Protein AF-A0A7V0Q3N3-F1 (afdb_monomer)

pLDDT: mean 83.52, std 19.0, range [30.58, 98.31]

Foldseek 3Di:
DPPVVVVVVVVVVVVVQVVVLVVVVPDDDDDDDDDDDDDDDPQPPPVDDWFAKDKFFFDPPDFLLNVLVSCCVVQLERGSVQLNVLCVVVVCRVQQDGGMFIGTHHDYSNRVVVRRNVPHDFDKDKQFFDPLDFLLVSLVSDCVRAVDHSVQLLVLQQVADAPVQQDDNDSNSCGLQFAGGIDMDGNPDGSNNNRNVRNVVSNVVLVVDDCVVVVVLVQDSVNVSVLVSLLRVPDPDPVCSVVLSVLQSVCVSVVHDPPRVVVLCVVVVHPPDDDDPVSD

Solvent-accessible surface area (backbone atoms only — not comparable to full-atom values): 16715 Å² total; per-residue (Å²): 134,81,71,58,60,61,57,51,52,54,53,51,55,54,52,51,60,55,55,57,59,61,67,69,71,77,78,83,84,87,87,88,89,86,88,82,90,80,89,76,85,78,77,64,84,63,93,58,70,65,74,42,82,44,81,44,77,40,61,79,89,62,48,58,57,54,51,16,44,54,34,31,76,68,29,26,22,77,42,28,65,57,25,30,48,46,41,63,78,66,70,50,63,87,63,56,61,56,40,40,35,82,45,39,18,62,33,50,43,63,58,52,47,52,53,44,60,75,43,48,66,70,62,65,48,72,45,73,42,68,77,83,62,51,50,73,51,47,37,48,50,50,27,73,67,48,95,51,55,46,67,55,40,63,59,26,56,67,79,46,67,45,93,81,69,38,43,62,95,49,75,75,41,34,56,91,34,56,46,60,47,79,46,77,41,53,75,81,64,50,56,42,58,55,53,32,51,24,17,50,48,28,45,54,52,58,73,70,54,87,54,64,75,45,46,75,71,72,40,48,72,69,56,49,53,53,51,49,54,51,32,54,66,70,41,89,48,80,84,45,34,65,58,51,44,50,53,51,51,59,28,59,76,69,76,41,84,81,86,53,68,65,60,50,31,58,77,71,71,42,84,90,64,84,83,48,90,87,73,110

Sequence (280 aa):
MKCGVARLVTIVVTVVVVGVVAIVGGRRLATWAGGLGGPTDVTTPSNIAPGVSVTIEVPAGSAARQIGSILAEKGVVSSALAFELAVRGSGVAERLQAGTYLLETGMTAGEALNVLLEGPIVESYRVTVPEGLWVTEILDSLAAQTTYERGDFESALSDIDSSHGYGGGDLRSWEGGLFPDTYEFASDVSPKEILQRMATTMDQRIESVDWSDLEALGITVKDGVIIASIVESEAKLDEDRPVIAGVVLNRLEIDMPLQIDATVLYALGERGKVLSSKDL

Secondary structure (DSSP, 8-state):
-TTHHHHHHHHHHHHHHHHHHHHHTT-----------------------TT-EEEEEE-TT--HHHHHHHHHHTTSBS-HHHHHHHHH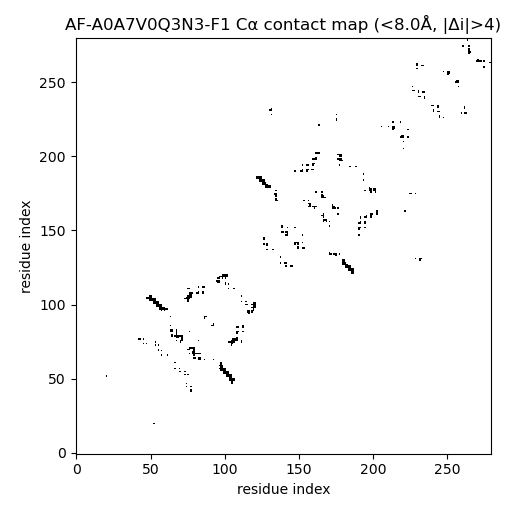HHT-GGGPPPEEEEEETTB-HHHHHHHHHH-----EEEEE--TT--HHHHHHHHHHHSSS-HHHHHHHTTS---TTS--SSSGGGGTT-S--SEEEEETT--HHHHHHHHHHHHHHHHHTS--HHHHHTT--HHHHHHHHHHHHHH-SSGGGHHHHHHHHHHHHHTT-----HHHHHHHHT-TT----TTT-

Mean predicted aligned error: 13.73 Å

Radius of gyration: 28.13 Å; Cα contacts (8 Å, |Δi|>4): 304; chains: 1; bounding box: 63×48×87 Å

Structure (mmCIF, N/CA/C/O backbone):
data_AF-A0A7V0Q3N3-F1
#
_entry.id   AF-A0A7V0Q3N3-F1
#
loop_
_atom_site.group_PDB
_atom_site.id
_atom_site.type_symbol
_atom_site.label_atom_id
_atom_site.label_alt_id
_atom_site.label_comp_id
_atom_site.label_asym_id
_atom_site.label_entity_id
_atom_site.label_seq_id
_atom_site.pdbx_PDB_ins_code
_atom_site.Cartn_x
_atom_site.Cartn_y
_atom_site.Cartn_z
_atom_site.occupancy
_atom_site.B_iso_or_equiv
_atom_site.auth_seq_id
_atom_site.auth_comp_id
_atom_site.auth_asym_id
_atom_site.auth_atom_id
_atom_site.pdbx_PDB_model_num
ATOM 1 N N . MET A 1 1 ? 29.099 -5.696 12.887 1.00 47.75 1 MET A N 1
ATOM 2 C CA . MET A 1 1 ? 28.345 -6.856 12.349 1.00 47.75 1 MET A CA 1
ATOM 3 C C . MET A 1 1 ? 28.043 -6.730 10.839 1.00 47.75 1 MET A C 1
ATOM 5 O O . MET A 1 1 ? 27.054 -7.268 10.373 1.00 47.75 1 MET A O 1
ATOM 9 N N . LYS A 1 2 ? 28.908 -6.089 10.029 1.00 45.28 2 LYS A N 1
ATOM 10 C CA . LYS A 1 2 ? 28.647 -5.796 8.598 1.00 45.28 2 LYS A CA 1
ATOM 11 C C . LYS A 1 2 ? 29.156 -6.864 7.602 1.00 45.28 2 LYS A C 1
ATOM 13 O O . LYS A 1 2 ? 29.143 -6.636 6.404 1.00 45.28 2 LYS A O 1
ATOM 18 N N . CYS A 1 3 ? 29.612 -8.027 8.078 1.00 48.25 3 CYS A N 1
ATOM 19 C CA . CYS A 1 3 ? 30.239 -9.054 7.227 1.00 48.25 3 CYS A CA 1
ATOM 20 C C . CYS A 1 3 ? 29.290 -10.215 6.842 1.00 48.25 3 CYS A C 1
ATOM 22 O O . CYS A 1 3 ? 29.596 -10.987 5.939 1.00 48.25 3 CYS A O 1
ATOM 24 N N . GLY A 1 4 ? 28.124 -10.332 7.496 1.00 41.28 4 GLY A N 1
ATOM 25 C CA . GLY A 1 4 ? 27.144 -11.395 7.223 1.00 41.28 4 GLY A CA 1
ATOM 26 C C . GLY A 1 4 ? 26.215 -11.095 6.043 1.00 41.28 4 GLY A C 1
ATOM 27 O O . GLY A 1 4 ? 25.979 -11.967 5.214 1.00 41.28 4 GLY A O 1
ATOM 28 N N . VAL A 1 5 ? 25.756 -9.844 5.925 1.00 48.66 5 VAL A N 1
ATOM 29 C CA . VAL A 1 5 ? 24.785 -9.422 4.899 1.00 48.66 5 VAL A CA 1
ATOM 30 C C . VAL A 1 5 ? 25.386 -9.498 3.494 1.00 48.66 5 VAL A C 1
ATOM 32 O O . VAL A 1 5 ? 24.761 -10.042 2.595 1.00 48.66 5 VAL A O 1
ATOM 35 N N . ALA A 1 6 ? 26.644 -9.079 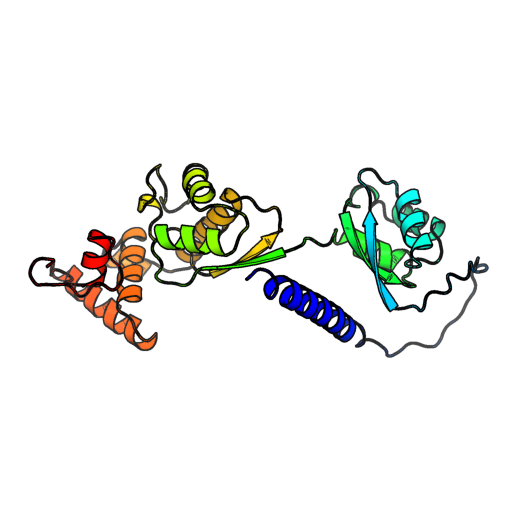3.319 1.00 45.09 6 ALA A N 1
ATOM 36 C CA . ALA A 1 6 ? 27.324 -9.163 2.025 1.00 45.09 6 ALA A CA 1
ATOM 37 C C . ALA A 1 6 ? 27.471 -10.614 1.529 1.00 45.09 6 ALA A C 1
ATOM 39 O O . ALA A 1 6 ? 27.255 -10.885 0.354 1.00 45.09 6 ALA A O 1
ATOM 40 N N . ARG A 1 7 ? 27.766 -11.565 2.428 1.00 45.16 7 ARG A N 1
ATOM 41 C CA . ARG A 1 7 ? 27.870 -12.993 2.081 1.00 45.16 7 ARG A CA 1
ATOM 42 C C . ARG A 1 7 ? 26.518 -13.619 1.743 1.00 45.16 7 ARG A C 1
ATOM 44 O O . ARG A 1 7 ? 26.467 -14.469 0.862 1.00 45.16 7 ARG A O 1
ATOM 51 N N . LEU A 1 8 ? 25.446 -13.194 2.412 1.00 42.78 8 LEU A N 1
ATOM 52 C CA . LEU A 1 8 ? 24.094 -13.672 2.126 1.00 42.78 8 LEU A CA 1
ATOM 53 C C . LEU A 1 8 ? 23.601 -13.151 0.767 1.00 42.78 8 LEU A C 1
ATOM 55 O O . LEU A 1 8 ? 23.099 -13.931 -0.034 1.00 42.78 8 LEU A O 1
ATOM 59 N N . VAL A 1 9 ? 23.849 -11.871 0.467 1.00 51.12 9 VAL A N 1
ATOM 60 C CA . VAL A 1 9 ? 23.521 -11.242 -0.824 1.00 51.12 9 VAL A CA 1
ATOM 61 C C . VAL A 1 9 ? 24.259 -11.926 -1.976 1.00 51.12 9 VAL A C 1
ATOM 63 O O . VAL A 1 9 ? 23.640 -12.253 -2.982 1.00 51.12 9 VAL A O 1
ATOM 66 N N . THR A 1 10 ? 25.550 -12.249 -1.832 1.00 48.28 10 THR A N 1
ATOM 67 C CA . THR A 1 10 ? 26.281 -12.962 -2.897 1.00 48.28 10 THR A CA 1
ATOM 68 C C . THR A 1 10 ? 25.745 -14.381 -3.126 1.00 48.28 10 THR A C 1
ATOM 70 O O . THR A 1 10 ?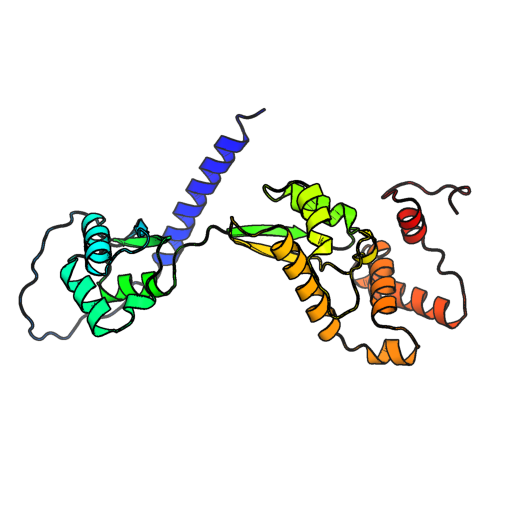 25.640 -14.819 -4.271 1.00 48.28 10 THR A O 1
ATOM 73 N N . ILE A 1 11 ? 25.366 -15.102 -2.064 1.00 51.25 11 ILE A N 1
ATOM 74 C CA . ILE A 1 11 ? 24.801 -16.458 -2.183 1.00 51.25 11 ILE A CA 1
ATOM 75 C C . ILE A 1 11 ? 23.420 -16.412 -2.851 1.00 51.25 11 ILE A C 1
ATOM 77 O O . ILE A 1 11 ? 23.162 -17.213 -3.747 1.00 51.25 11 ILE A O 1
ATOM 81 N N . VAL A 1 12 ? 22.570 -15.445 -2.491 1.00 51.97 12 VAL A N 1
ATOM 82 C CA . VAL A 1 12 ? 21.243 -15.261 -3.102 1.00 51.97 12 VAL A CA 1
ATOM 83 C C . VAL A 1 12 ? 21.364 -14.891 -4.585 1.00 51.97 12 VAL A C 1
ATOM 85 O O . VAL A 1 12 ? 20.718 -15.526 -5.414 1.00 51.97 12 VAL A O 1
ATOM 88 N N . VAL A 1 13 ? 22.268 -13.972 -4.946 1.00 46.47 13 VAL A N 1
ATOM 89 C CA . VAL A 1 13 ? 22.539 -13.606 -6.351 1.00 46.47 13 VAL A CA 1
ATOM 90 C C . VAL A 1 13 ? 23.000 -14.819 -7.169 1.00 46.47 13 VAL A C 1
ATOM 92 O O . VAL A 1 13 ? 22.561 -15.009 -8.299 1.00 46.47 13 VAL A O 1
ATOM 95 N N . THR A 1 14 ? 23.823 -15.699 -6.592 1.00 50.41 14 THR A N 1
ATOM 96 C CA . THR A 1 14 ? 24.325 -16.883 -7.312 1.00 50.41 14 THR A CA 1
ATOM 97 C C . THR A 1 14 ? 23.239 -17.953 -7.502 1.00 50.41 14 THR A C 1
ATOM 99 O O . THR A 1 14 ? 23.181 -18.593 -8.549 1.00 50.41 14 THR A O 1
ATOM 102 N N . VAL A 1 15 ? 22.347 -18.138 -6.522 1.00 49.88 15 VAL A N 1
ATOM 103 C CA . VAL A 1 15 ? 21.250 -19.124 -6.600 1.00 49.88 15 VAL A CA 1
ATOM 104 C C . VAL A 1 15 ? 20.160 -18.682 -7.585 1.00 49.88 15 VAL A C 1
ATOM 106 O O . VAL A 1 15 ? 19.634 -19.521 -8.315 1.00 49.88 15 VAL A O 1
ATOM 109 N N . VAL A 1 16 ? 19.872 -17.380 -7.680 1.00 51.00 16 VAL A N 1
ATOM 110 C CA . VAL A 1 16 ? 18.898 -16.837 -8.647 1.00 51.00 16 VAL A CA 1
ATOM 111 C C . VAL A 1 16 ? 19.402 -16.984 -10.088 1.00 51.00 16 VAL A C 1
ATOM 113 O O . VAL A 1 16 ? 18.644 -17.419 -10.953 1.00 51.00 16 VAL A O 1
ATOM 116 N N . VAL A 1 17 ? 20.696 -16.751 -10.341 1.00 48.34 17 VAL A N 1
ATOM 117 C CA . VAL A 1 17 ? 21.303 -16.954 -11.673 1.00 48.34 17 VAL A CA 1
ATOM 118 C C . VAL A 1 17 ? 21.222 -18.422 -12.118 1.00 48.34 17 VAL A C 1
ATOM 120 O O . VAL A 1 17 ? 20.933 -18.696 -13.279 1.00 48.34 17 VAL A O 1
ATOM 123 N N . VAL A 1 18 ? 21.400 -19.385 -11.206 1.00 50.16 18 VAL A N 1
ATOM 124 C CA . VAL A 1 18 ? 21.286 -20.822 -11.531 1.00 50.16 18 VAL A CA 1
ATOM 125 C C . VAL A 1 18 ? 19.823 -21.263 -11.703 1.00 50.16 18 VAL A C 1
ATOM 127 O O . VAL A 1 18 ? 19.536 -22.115 -12.545 1.00 50.16 18 VAL A O 1
ATOM 130 N N . GLY A 1 19 ? 18.885 -20.667 -10.959 1.00 41.66 19 GLY A N 1
ATOM 131 C CA . GLY A 1 19 ? 17.450 -20.957 -11.066 1.00 41.66 19 GLY A CA 1
ATOM 132 C C . GLY A 1 19 ? 16.828 -20.512 -12.394 1.00 41.66 19 GLY A C 1
ATOM 133 O O . GLY A 1 19 ? 16.019 -21.243 -12.964 1.00 41.66 19 GLY A O 1
ATOM 134 N N . VAL A 1 20 ? 17.256 -19.367 -12.935 1.00 49.00 20 VAL A N 1
ATOM 135 C CA . VAL A 1 20 ? 16.783 -18.858 -14.237 1.00 49.00 20 VAL A CA 1
ATOM 136 C C . VAL A 1 20 ? 17.308 -19.713 -15.402 1.00 49.00 20 VAL A C 1
ATOM 138 O O . VAL A 1 20 ? 16.556 -20.014 -16.328 1.00 49.00 20 VAL A O 1
ATOM 141 N N . VAL A 1 21 ? 18.542 -20.228 -15.313 1.00 49.78 21 VAL A N 1
ATOM 142 C CA . VAL A 1 21 ? 19.125 -21.136 -16.326 1.00 49.78 21 VAL A CA 1
ATOM 143 C C . VAL A 1 21 ? 18.372 -22.477 -16.416 1.00 49.78 21 VAL A C 1
ATOM 145 O O . VAL A 1 21 ? 18.287 -23.074 -17.490 1.00 49.7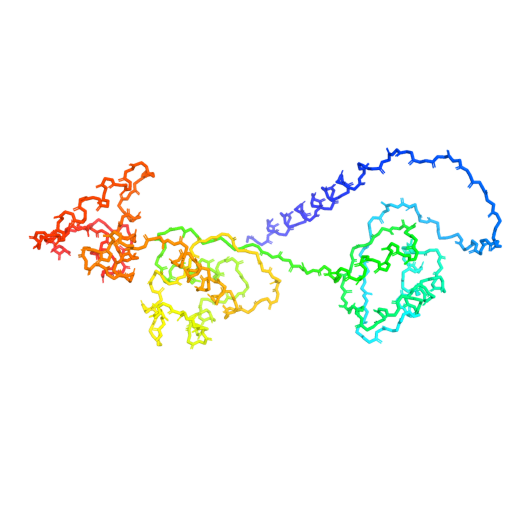8 21 VAL A O 1
ATOM 148 N N . ALA A 1 22 ? 17.767 -22.951 -15.322 1.00 45.66 22 ALA A N 1
ATOM 149 C CA . ALA A 1 22 ? 17.041 -24.224 -15.306 1.00 45.66 22 ALA A CA 1
ATOM 150 C C . ALA A 1 22 ? 15.645 -24.160 -15.960 1.00 45.66 22 ALA A C 1
ATOM 152 O O . ALA A 1 22 ? 15.156 -25.181 -16.444 1.00 45.66 22 ALA A O 1
ATOM 153 N N . ILE A 1 23 ? 15.011 -22.983 -16.015 1.00 50.59 23 ILE A N 1
ATOM 154 C CA . ILE A 1 23 ? 13.653 -22.827 -16.567 1.00 50.59 23 ILE A CA 1
ATOM 155 C C . ILE A 1 23 ? 13.683 -22.713 -18.103 1.00 50.59 23 ILE A C 1
ATOM 157 O O . ILE A 1 23 ? 12.763 -23.187 -18.772 1.00 50.59 23 ILE A O 1
ATOM 161 N N . VAL A 1 24 ? 14.770 -22.196 -18.687 1.00 47.09 24 VAL A N 1
ATOM 162 C CA . VAL A 1 24 ? 14.900 -22.039 -20.151 1.00 47.09 24 VAL A CA 1
ATOM 163 C C . VAL A 1 24 ? 15.428 -23.304 -20.8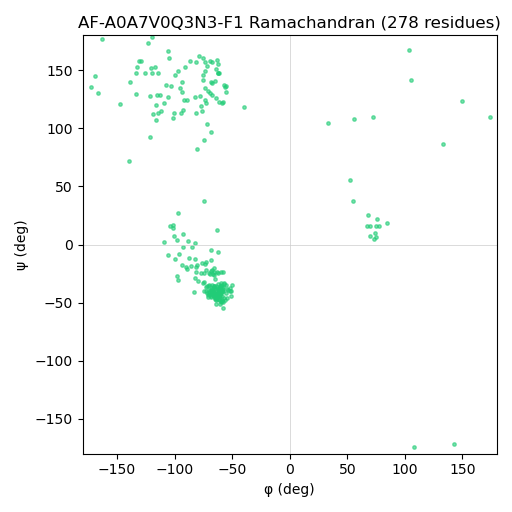56 1.00 47.09 24 VAL A C 1
ATOM 165 O O . VAL A 1 24 ? 15.168 -23.525 -22.039 1.00 47.09 24 VAL A O 1
ATOM 168 N N . GLY A 1 25 ? 16.055 -24.237 -20.127 1.00 35.16 25 GLY A N 1
ATOM 169 C CA . GLY A 1 25 ? 16.558 -25.511 -20.676 1.00 35.16 25 GLY A CA 1
ATOM 170 C C . GLY A 1 25 ? 15.485 -26.520 -21.130 1.00 35.16 25 GLY A C 1
ATOM 171 O O . GLY A 1 25 ? 15.814 -27.572 -21.680 1.00 35.16 25 GLY A O 1
ATOM 172 N N . GLY A 1 26 ? 14.200 -26.224 -20.918 1.00 38.50 26 GLY A N 1
ATOM 173 C CA . GLY A 1 26 ? 13.081 -27.151 -21.093 1.00 38.50 26 GLY A CA 1
ATOM 174 C C . GLY A 1 26 ? 12.318 -27.068 -22.417 1.00 38.50 26 GLY A C 1
ATOM 175 O O . GLY A 1 26 ? 11.135 -27.388 -22.424 1.00 38.50 26 GLY A O 1
ATOM 176 N N . ARG A 1 27 ? 12.906 -26.631 -23.540 1.00 46.12 27 ARG A N 1
ATOM 177 C CA . ARG A 1 27 ? 12.230 -26.695 -24.860 1.00 46.12 27 ARG A CA 1
ATOM 178 C C . ARG A 1 27 ? 13.176 -27.100 -25.988 1.00 46.12 27 ARG A C 1
ATOM 180 O O . ARG A 1 27 ? 13.510 -26.323 -26.875 1.00 46.12 27 ARG A O 1
ATOM 187 N N . ARG A 1 28 ? 13.566 -28.373 -26.001 1.00 41.94 28 ARG A N 1
ATOM 188 C CA . ARG A 1 28 ? 14.054 -29.051 -27.209 1.00 41.94 28 ARG A CA 1
ATOM 189 C C . ARG A 1 28 ? 13.110 -30.204 -27.506 1.00 41.94 28 ARG A C 1
ATOM 191 O O . ARG A 1 28 ? 13.098 -31.152 -26.738 1.00 41.94 28 ARG A O 1
ATOM 198 N N . LEU A 1 29 ? 12.359 -30.116 -28.607 1.00 37.97 29 LEU A N 1
ATOM 199 C CA . LEU A 1 29 ? 12.098 -31.225 -29.532 1.00 37.97 29 LEU A C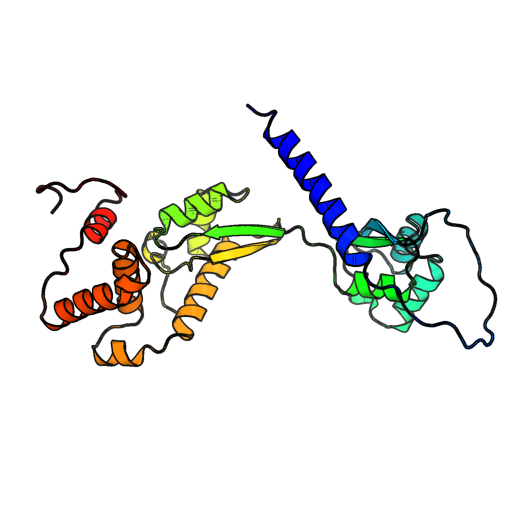A 1
ATOM 200 C C . LEU A 1 29 ? 11.348 -30.731 -30.787 1.00 37.97 29 LEU A C 1
ATOM 202 O O . LEU A 1 29 ? 10.361 -30.014 -30.686 1.00 37.97 29 LEU A O 1
ATOM 206 N N . ALA A 1 30 ? 11.832 -31.217 -31.937 1.00 36.84 30 ALA A N 1
ATOM 207 C CA . ALA A 1 30 ? 11.270 -31.180 -33.292 1.00 36.84 30 ALA A CA 1
ATOM 208 C C . ALA A 1 30 ? 11.265 -29.825 -34.032 1.00 36.84 30 ALA A C 1
ATOM 210 O O . ALA A 1 30 ? 10.465 -28.949 -33.754 1.00 36.84 30 ALA A O 1
ATOM 211 N N . THR A 1 31 ? 12.104 -29.696 -35.068 1.00 35.00 31 THR A N 1
ATOM 212 C CA . THR A 1 31 ? 11.753 -30.161 -36.425 1.00 35.00 31 THR A CA 1
ATOM 213 C C . THR A 1 31 ? 12.991 -30.199 -37.326 1.00 35.00 31 THR A C 1
ATOM 215 O O . THR A 1 31 ? 13.735 -29.228 -37.423 1.00 35.00 31 THR A O 1
ATOM 218 N N . TRP A 1 32 ? 13.189 -31.333 -37.997 1.00 33.09 32 TRP A N 1
ATOM 219 C CA . TRP A 1 32 ? 14.113 -31.531 -39.114 1.00 33.09 32 TRP A CA 1
ATOM 220 C C . TRP A 1 32 ? 13.240 -31.865 -40.331 1.00 33.09 32 TRP A C 1
ATOM 222 O O . TRP A 1 32 ? 12.492 -32.836 -40.247 1.00 33.09 32 TRP A O 1
ATOM 232 N N . ALA A 1 33 ? 13.301 -31.047 -41.392 1.00 32.19 33 ALA A N 1
ATOM 233 C CA . ALA A 1 33 ? 13.111 -31.379 -42.819 1.00 32.19 33 ALA A CA 1
ATOM 234 C C . ALA A 1 33 ? 12.526 -30.196 -43.619 1.00 32.19 33 ALA A C 1
ATOM 236 O O . ALA A 1 33 ? 11.426 -29.733 -43.334 1.00 32.19 33 ALA A O 1
ATOM 237 N N . GLY A 1 34 ? 13.232 -29.788 -44.682 1.00 32.88 34 GLY A N 1
ATOM 238 C CA . GLY A 1 34 ? 12.690 -28.960 -45.769 1.00 32.88 34 GLY A CA 1
ATOM 239 C C . GLY A 1 34 ? 13.586 -27.787 -46.166 1.00 32.88 34 GLY A C 1
ATOM 240 O O . GLY A 1 34 ? 13.426 -26.690 -45.648 1.00 32.88 34 GLY A O 1
ATOM 241 N N . GLY A 1 35 ? 14.537 -28.015 -47.076 1.00 33.09 35 GLY A N 1
ATOM 242 C CA . GLY A 1 35 ? 15.376 -26.957 -47.646 1.00 33.09 35 GLY A CA 1
ATOM 243 C C . GLY A 1 35 ? 14.688 -26.138 -48.744 1.00 33.09 35 GLY A C 1
ATOM 244 O O . GLY A 1 35 ? 13.709 -26.598 -49.323 1.00 33.09 35 GLY A O 1
ATOM 245 N N . LEU A 1 36 ? 15.251 -24.954 -49.034 1.00 35.16 36 LEU A N 1
ATOM 246 C CA . LEU A 1 36 ? 15.548 -24.392 -50.370 1.00 35.16 36 LEU A CA 1
ATOM 247 C C . LEU A 1 36 ? 16.050 -22.929 -50.245 1.00 35.16 36 LEU A C 1
ATOM 249 O O . LEU A 1 36 ? 15.285 -22.033 -49.923 1.00 35.16 36 LEU A O 1
ATOM 253 N N . GLY A 1 37 ? 17.344 -22.723 -50.530 1.00 36.28 37 GLY A N 1
ATOM 254 C CA . GLY A 1 37 ? 17.945 -21.559 -51.216 1.00 36.28 37 GLY A CA 1
ATOM 255 C C . GLY A 1 37 ? 17.742 -20.114 -50.714 1.00 36.28 37 GLY A C 1
ATOM 256 O O . GLY A 1 37 ? 16.736 -19.485 -51.017 1.00 36.28 37 GLY A O 1
ATOM 257 N N . GLY A 1 38 ? 18.804 -19.520 -50.150 1.00 30.58 38 GLY A N 1
ATOM 258 C CA . GLY A 1 38 ? 19.027 -18.066 -50.017 1.00 30.58 38 GLY A CA 1
ATOM 259 C C . GLY A 1 38 ? 20.473 -17.778 -49.558 1.00 30.58 38 GLY A C 1
ATOM 260 O O . GLY A 1 38 ? 21.032 -18.629 -48.871 1.00 30.58 38 GLY A O 1
ATOM 261 N N . PRO A 1 39 ? 21.141 -16.688 -49.993 1.00 45.00 39 PRO A N 1
ATOM 262 C CA . PRO A 1 39 ? 22.599 -16.657 -50.140 1.00 45.00 39 PRO A CA 1
ATOM 263 C C . PRO A 1 39 ? 23.377 -16.469 -48.828 1.00 45.00 39 PRO A C 1
ATOM 265 O O . PRO A 1 39 ? 23.159 -15.514 -48.092 1.00 45.00 39 PRO A O 1
ATOM 268 N N . THR A 1 40 ? 24.326 -17.392 -48.637 1.00 40.50 40 THR A N 1
ATOM 269 C CA . THR A 1 40 ? 25.595 -17.332 -47.888 1.00 40.50 40 THR A CA 1
ATOM 270 C C . THR A 1 40 ? 25.649 -16.472 -46.629 1.00 40.50 40 THR A C 1
ATOM 272 O O . THR A 1 40 ? 25.856 -15.258 -46.686 1.00 40.50 40 THR A O 1
ATOM 275 N N . ASP A 1 41 ? 25.618 -17.181 -45.501 1.00 41.25 41 ASP A N 1
ATOM 276 C CA . ASP A 1 41 ? 26.147 -16.758 -44.213 1.00 41.25 41 ASP A CA 1
ATOM 277 C C . ASP A 1 41 ? 27.485 -16.018 -44.353 1.00 41.25 41 ASP A C 1
ATOM 279 O O . ASP A 1 41 ? 28.505 -16.581 -44.756 1.00 41.25 41 ASP A O 1
ATOM 283 N N . VAL A 1 42 ? 27.499 -14.756 -43.929 1.00 37.34 42 VAL A N 1
ATOM 284 C CA . VAL A 1 42 ? 28.725 -14.114 -43.458 1.00 37.34 42 VAL A CA 1
ATOM 285 C C . VAL A 1 42 ? 28.909 -14.577 -42.014 1.00 37.34 42 VAL A C 1
ATOM 287 O O . VAL A 1 42 ? 28.496 -13.912 -41.068 1.00 37.34 42 VAL A O 1
ATOM 290 N N . THR A 1 43 ? 29.476 -15.771 -41.841 1.00 43.09 43 THR A N 1
ATOM 291 C CA . THR A 1 43 ? 29.929 -16.260 -40.535 1.00 43.09 43 THR A CA 1
ATOM 292 C C . THR A 1 43 ? 31.128 -15.436 -40.083 1.00 43.09 43 THR A C 1
ATOM 294 O O . THR A 1 43 ? 32.268 -15.726 -40.444 1.00 43.09 43 THR A O 1
ATOM 297 N N . THR A 1 44 ? 30.893 -14.432 -39.248 1.00 43.47 44 THR A N 1
ATOM 298 C CA . THR A 1 44 ? 31.869 -14.074 -38.215 1.00 43.47 44 THR A CA 1
ATOM 299 C C . THR A 1 44 ? 31.731 -15.112 -37.100 1.00 43.47 44 THR A C 1
ATOM 301 O O . THR A 1 44 ? 30.638 -15.236 -36.545 1.00 43.47 44 THR A O 1
ATOM 304 N N . PRO A 1 45 ? 32.772 -15.895 -36.765 1.00 41.84 45 PRO A N 1
ATOM 305 C CA . PRO A 1 45 ? 32.682 -16.852 -35.676 1.00 41.84 45 PRO A CA 1
ATOM 306 C C . PRO A 1 45 ? 32.743 -16.074 -34.360 1.00 41.84 45 PRO A C 1
ATOM 308 O O . PRO A 1 45 ? 33.820 -15.828 -33.819 1.00 41.84 45 PRO A O 1
ATOM 311 N N . SER A 1 46 ? 31.586 -15.661 -33.843 1.00 47.19 46 SER A N 1
ATOM 312 C CA . SER A 1 46 ? 31.486 -15.344 -32.423 1.00 47.19 46 SER A CA 1
ATOM 313 C C . SER A 1 46 ? 31.556 -16.681 -31.690 1.00 47.19 46 SER A C 1
ATOM 315 O O . SER A 1 46 ? 30.639 -17.493 -31.761 1.00 47.19 46 SER A O 1
ATOM 317 N N . ASN A 1 47 ? 32.713 -16.964 -31.094 1.00 53.03 47 ASN A N 1
ATOM 318 C CA . ASN A 1 47 ? 33.078 -18.237 -30.465 1.00 53.03 47 ASN A CA 1
ATOM 319 C C . ASN A 1 47 ? 32.363 -18.443 -29.110 1.00 53.03 47 ASN A C 1
ATOM 321 O O . ASN A 1 47 ? 32.958 -18.917 -28.143 1.00 53.03 47 ASN A O 1
ATOM 325 N N . ILE A 1 48 ? 31.105 -18.010 -29.015 1.00 60.84 48 ILE A N 1
ATOM 326 C CA . ILE A 1 48 ? 30.299 -18.013 -27.799 1.00 60.84 48 ILE A CA 1
ATOM 327 C C . ILE A 1 48 ? 29.228 -19.089 -27.970 1.00 60.84 48 ILE A C 1
ATOM 329 O O . ILE A 1 48 ? 28.462 -19.068 -28.933 1.00 60.84 48 ILE A O 1
ATOM 333 N N . ALA A 1 49 ? 29.211 -20.064 -27.058 1.00 70.00 49 ALA A N 1
ATOM 334 C CA . ALA A 1 49 ? 28.230 -21.143 -27.076 1.00 70.00 49 ALA A CA 1
ATOM 335 C C . ALA A 1 49 ? 26.804 -20.552 -27.072 1.00 70.00 49 ALA A C 1
ATOM 337 O O . ALA A 1 49 ? 26.545 -19.671 -26.250 1.00 70.00 49 ALA A O 1
ATOM 338 N N . PRO A 1 50 ? 25.895 -20.989 -27.965 1.00 73.12 50 PRO A N 1
ATOM 339 C CA . PRO A 1 50 ? 24.509 -20.526 -27.961 1.00 73.12 50 PRO A CA 1
ATOM 340 C C . PRO A 1 50 ? 23.776 -20.896 -26.665 1.00 73.12 50 PRO A C 1
ATOM 342 O O . PRO A 1 50 ? 24.033 -21.964 -26.103 1.00 73.12 50 PRO A O 1
ATOM 345 N N . GLY A 1 51 ? 22.835 -20.054 -26.233 1.00 78.00 51 GLY A N 1
ATOM 346 C CA . GLY A 1 51 ? 21.988 -20.296 -25.057 1.00 78.00 51 GLY A CA 1
ATOM 347 C C . GLY A 1 51 ? 22.610 -19.897 -23.714 1.00 78.00 51 GLY A C 1
ATOM 348 O O . GLY A 1 51 ? 22.181 -20.384 -22.673 1.00 78.00 51 GLY A O 1
ATOM 349 N N . VAL A 1 52 ? 23.641 -19.047 -23.714 1.00 85.75 52 VAL A N 1
ATOM 350 C CA . VAL A 1 52 ? 24.196 -18.455 -22.488 1.00 85.75 52 VAL A CA 1
ATOM 351 C C . VAL A 1 52 ? 23.502 -17.123 -22.238 1.00 85.75 52 VAL A C 1
ATOM 353 O O . VAL A 1 52 ? 23.526 -16.251 -23.105 1.00 85.75 52 VAL A O 1
ATOM 356 N N . SER A 1 53 ? 22.909 -16.950 -21.055 1.00 88.12 53 SER A N 1
ATOM 357 C CA . SER A 1 53 ? 22.283 -15.687 -20.664 1.00 88.12 53 SER A CA 1
ATOM 358 C C . SER A 1 53 ? 23.335 -14.587 -20.481 1.00 88.12 53 SER A C 1
ATOM 360 O O . SER A 1 53 ? 24.326 -14.767 -19.770 1.00 88.12 53 SER A O 1
ATOM 362 N N . VAL A 1 54 ? 23.118 -13.441 -21.118 1.00 90.06 54 VAL A N 1
ATOM 363 C CA . VAL A 1 54 ? 23.998 -12.273 -21.099 1.00 90.06 54 VAL A CA 1
ATOM 364 C C . VAL A 1 54 ? 23.166 -11.024 -20.849 1.00 90.06 54 VAL A C 1
ATOM 366 O O . VAL A 1 54 ? 22.183 -10.755 -21.539 1.00 90.06 54 VAL A O 1
ATOM 369 N N . THR A 1 55 ? 23.600 -10.238 -19.871 1.00 90.44 55 THR A N 1
ATOM 370 C CA . THR A 1 55 ? 23.047 -8.914 -19.602 1.00 90.44 55 THR A CA 1
ATOM 371 C C . THR A 1 55 ? 23.688 -7.889 -20.533 1.00 90.44 55 THR A C 1
ATOM 373 O O . THR A 1 55 ? 24.918 -7.786 -20.596 1.00 90.44 55 THR A O 1
ATOM 376 N N . ILE A 1 56 ? 22.867 -7.123 -21.248 1.00 92.19 56 ILE A N 1
ATOM 377 C CA . ILE A 1 56 ? 23.322 -6.009 -22.086 1.00 92.19 56 ILE A CA 1
ATOM 378 C C . ILE A 1 56 ? 22.706 -4.703 -21.603 1.00 92.19 56 ILE A C 1
ATOM 380 O O . ILE A 1 56 ? 21.564 -4.681 -21.158 1.00 92.19 56 ILE A O 1
ATOM 384 N N . GLU A 1 57 ? 23.443 -3.613 -21.755 1.00 92.00 57 GLU A N 1
ATOM 385 C CA . GLU A 1 57 ? 22.935 -2.262 -21.543 1.00 92.00 57 GLU A CA 1
ATOM 386 C C . GLU A 1 57 ? 22.730 -1.596 -22.906 1.00 92.00 57 GLU A C 1
ATOM 388 O O . GLU A 1 57 ? 23.639 -1.578 -23.742 1.00 92.00 57 GLU A O 1
ATOM 393 N N . VAL A 1 58 ? 21.531 -1.066 -23.139 1.00 92.81 58 VAL A N 1
ATOM 394 C CA . VAL A 1 58 ? 21.187 -0.263 -24.315 1.00 92.81 58 VAL A CA 1
ATOM 395 C C . VAL A 1 58 ? 21.183 1.213 -23.906 1.00 92.81 58 VAL A C 1
ATOM 397 O O . VAL A 1 58 ? 20.270 1.636 -23.194 1.00 92.81 58 VAL A O 1
ATOM 400 N N . PRO A 1 59 ? 22.163 2.023 -24.355 1.00 90.94 59 PRO A N 1
ATOM 401 C CA . PRO A 1 59 ? 22.237 3.435 -23.994 1.00 90.94 59 PRO A CA 1
ATOM 402 C C . PRO A 1 59 ? 21.054 4.256 -24.520 1.00 90.94 59 PRO A C 1
ATOM 404 O O . PRO A 1 59 ? 20.526 3.990 -25.605 1.00 90.94 59 PRO A O 1
ATOM 407 N N . ALA A 1 60 ? 20.702 5.322 -23.800 1.00 88.38 60 ALA A N 1
ATOM 408 C CA . ALA A 1 60 ? 19.695 6.287 -24.237 1.00 88.38 60 ALA A CA 1
ATOM 409 C C . ALA A 1 60 ? 20.029 6.899 -25.608 1.00 88.38 60 ALA A C 1
ATOM 411 O O . ALA A 1 60 ? 21.169 7.274 -25.880 1.00 88.38 60 ALA A O 1
ATOM 412 N N . GLY A 1 61 ? 19.021 6.994 -26.482 1.00 86.62 61 GLY A N 1
ATOM 413 C CA . GLY A 1 61 ? 19.178 7.538 -27.835 1.00 86.62 61 GLY A CA 1
ATOM 414 C C . GLY A 1 61 ? 19.908 6.618 -28.824 1.00 86.62 61 GLY A C 1
ATOM 415 O O . GLY A 1 61 ? 20.237 7.060 -29.926 1.00 86.62 61 GLY A O 1
ATOM 416 N N . SER A 1 62 ? 20.162 5.354 -28.467 1.00 88.94 62 SER A N 1
ATOM 417 C CA . SER A 1 62 ? 20.816 4.396 -29.365 1.00 88.94 62 SER A CA 1
ATOM 418 C C . SER A 1 62 ? 19.968 4.106 -30.603 1.00 88.94 62 SER A C 1
ATOM 420 O O . SER A 1 62 ? 18.825 3.665 -30.511 1.00 88.94 62 SER A O 1
ATOM 422 N N . ALA A 1 63 ? 20.553 4.283 -31.787 1.00 90.69 63 ALA A N 1
ATOM 423 C CA . ALA A 1 63 ? 19.923 3.872 -33.040 1.00 90.69 63 ALA A CA 1
ATOM 424 C C . ALA A 1 63 ? 19.961 2.341 -33.210 1.00 90.69 63 ALA A C 1
ATOM 426 O O . ALA A 1 63 ? 20.871 1.678 -32.712 1.00 90.69 63 ALA A O 1
ATOM 427 N N . ALA A 1 64 ? 19.057 1.782 -34.025 1.00 90.19 64 ALA A N 1
ATOM 428 C CA . ALA A 1 64 ? 18.993 0.340 -34.316 1.00 90.19 64 ALA A CA 1
ATOM 429 C C . ALA A 1 64 ? 20.344 -0.274 -34.736 1.00 90.19 64 ALA A C 1
ATOM 431 O O . ALA A 1 64 ? 20.661 -1.403 -34.371 1.00 90.19 64 ALA A O 1
ATOM 432 N N . ARG A 1 65 ? 21.170 0.495 -35.458 1.00 92.00 65 ARG A N 1
ATOM 433 C CA . ARG A 1 65 ? 22.537 0.101 -35.824 1.00 92.00 65 ARG A CA 1
ATOM 434 C C . ARG A 1 65 ? 23.439 -0.088 -34.605 1.00 92.00 65 ARG A C 1
ATOM 436 O O . ARG A 1 65 ? 24.169 -1.066 -34.537 1.00 92.00 65 ARG A O 1
ATOM 443 N N . GLN A 1 66 ? 23.408 0.856 -33.668 1.00 93.00 66 GLN A N 1
ATOM 444 C CA . GLN A 1 66 ? 24.226 0.816 -32.457 1.00 93.00 66 GLN A CA 1
ATOM 445 C C . GLN A 1 66 ? 23.804 -0.347 -31.559 1.00 93.00 66 GLN A C 1
ATOM 447 O O . GLN A 1 66 ? 24.662 -1.089 -31.092 1.00 93.00 66 GLN A O 1
ATOM 452 N N . ILE A 1 67 ? 22.494 -0.555 -31.403 1.00 93.31 67 ILE A N 1
ATOM 453 C CA . ILE A 1 67 ? 21.935 -1.702 -30.677 1.00 93.31 67 ILE A CA 1
ATOM 454 C C . ILE A 1 67 ? 22.399 -3.012 -31.330 1.00 93.31 67 ILE A C 1
ATOM 456 O O . ILE A 1 67 ? 22.935 -3.881 -30.651 1.00 93.31 67 ILE A O 1
ATOM 460 N N . GLY A 1 68 ? 22.291 -3.125 -32.659 1.00 93.69 68 GLY A N 1
ATOM 461 C CA . GLY A 1 68 ? 22.771 -4.290 -33.406 1.00 93.69 68 GLY A CA 1
ATOM 462 C C . GLY A 1 68 ? 24.263 -4.566 -33.206 1.00 93.69 68 GLY A C 1
ATOM 463 O O . GLY A 1 68 ? 24.651 -5.724 -33.061 1.00 93.69 68 GLY A O 1
ATOM 464 N N . SER A 1 69 ? 25.098 -3.524 -33.156 1.00 95.31 69 SER A N 1
ATOM 465 C CA . SER A 1 69 ? 26.531 -3.664 -32.870 1.00 95.31 69 SER A CA 1
ATOM 466 C C . SER A 1 69 ? 26.793 -4.185 -31.457 1.00 95.31 69 SER A C 1
ATOM 468 O O . SER A 1 69 ? 27.584 -5.113 -31.308 1.00 95.31 69 SER A O 1
ATOM 470 N N . ILE A 1 70 ? 26.104 -3.647 -30.442 1.00 94.12 70 ILE A N 1
ATOM 471 C CA . ILE A 1 70 ? 26.221 -4.101 -29.044 1.00 94.12 70 ILE A CA 1
ATOM 472 C C . ILE A 1 70 ? 25.815 -5.578 -28.933 1.00 94.12 70 ILE A C 1
ATOM 474 O O . ILE A 1 70 ? 26.528 -6.382 -28.332 1.00 94.12 70 ILE A O 1
ATOM 478 N N . LEU A 1 71 ? 24.701 -5.958 -29.566 1.00 93.81 71 LEU A N 1
ATOM 479 C CA . LEU A 1 71 ? 24.216 -7.338 -29.589 1.00 93.81 71 LEU A CA 1
ATOM 480 C C . LEU A 1 71 ? 25.213 -8.290 -30.262 1.00 93.81 71 LEU A C 1
ATOM 482 O O . LEU A 1 71 ? 25.440 -9.394 -29.768 1.00 93.81 71 LEU A O 1
ATOM 486 N N . ALA A 1 72 ? 25.813 -7.875 -31.378 1.00 93.94 72 ALA A N 1
ATOM 487 C CA . ALA A 1 72 ? 26.782 -8.690 -32.104 1.00 93.94 72 ALA A CA 1
ATOM 488 C C . ALA A 1 72 ? 28.101 -8.845 -31.332 1.00 93.94 72 ALA A C 1
ATOM 490 O O . ALA A 1 72 ? 28.650 -9.945 -31.264 1.00 93.94 72 ALA A O 1
ATOM 491 N N . GLU A 1 73 ? 28.580 -7.773 -30.695 1.00 93.06 73 GLU A N 1
ATOM 492 C CA . GLU A 1 73 ? 29.778 -7.791 -29.848 1.00 93.06 73 GLU A CA 1
ATOM 493 C C . GLU A 1 73 ? 29.619 -8.749 -28.660 1.00 93.06 73 GLU A C 1
ATOM 495 O O . GLU A 1 73 ? 30.548 -9.478 -28.311 1.00 93.06 73 GLU A O 1
ATOM 500 N N . LYS A 1 74 ? 28.421 -8.799 -28.069 1.00 90.19 74 LYS A N 1
ATOM 501 C CA . LYS A 1 74 ? 28.086 -9.711 -26.965 1.00 90.19 74 LYS A CA 1
ATOM 502 C C . LYS A 1 74 ? 27.703 -11.123 -27.422 1.00 90.19 74 LYS A C 1
ATOM 504 O O . LYS A 1 74 ? 27.388 -11.962 -26.585 1.00 90.19 74 LYS A O 1
ATOM 509 N N . GLY A 1 75 ? 27.732 -11.398 -28.728 1.00 90.44 75 GLY A N 1
ATOM 510 C CA . GLY A 1 75 ? 27.360 -12.692 -29.306 1.00 90.44 75 GLY A CA 1
ATOM 511 C C . GLY A 1 75 ? 25.881 -13.045 -29.173 1.00 90.44 75 GLY A C 1
ATOM 512 O O . GLY A 1 75 ? 25.526 -14.207 -29.352 1.00 90.44 75 GLY A O 1
ATOM 513 N N . VAL A 1 76 ? 25.024 -12.068 -28.867 1.00 93.56 76 VAL A N 1
ATOM 514 C CA . VAL A 1 76 ? 23.568 -12.242 -28.815 1.00 93.56 76 VAL A CA 1
ATOM 515 C C . VAL A 1 76 ? 23.024 -12.480 -30.217 1.00 93.56 76 VAL A C 1
ATOM 517 O O . VAL A 1 76 ? 22.263 -13.416 -30.412 1.00 93.56 76 VAL A O 1
ATOM 520 N N . VAL A 1 77 ? 23.478 -11.708 -31.209 1.00 93.88 77 VAL A N 1
ATOM 521 C CA . VAL A 1 77 ? 23.131 -11.917 -32.626 1.00 93.88 77 VAL A CA 1
ATOM 522 C C . VAL A 1 77 ? 24.379 -12.162 -33.466 1.00 93.88 77 VAL A C 1
ATOM 524 O O . VAL A 1 77 ? 25.456 -11.653 -33.171 1.00 93.88 77 VAL A O 1
ATOM 527 N N . SER A 1 78 ? 24.239 -12.904 -34.563 1.00 89.06 78 SER A N 1
ATOM 528 C CA . SER A 1 78 ? 25.352 -13.174 -35.486 1.00 89.06 78 SER A CA 1
ATOM 529 C C . SER A 1 78 ? 25.731 -11.975 -36.365 1.00 89.06 78 SER A C 1
ATOM 531 O O . SER A 1 78 ? 26.865 -11.890 -36.836 1.00 89.06 78 SER A O 1
ATOM 533 N N . SER A 1 79 ? 24.794 -11.048 -36.604 1.00 91.62 79 SER A N 1
ATOM 534 C CA . SER A 1 79 ? 24.987 -9.905 -37.499 1.00 91.62 79 SER A CA 1
ATOM 535 C C . SER A 1 79 ? 24.217 -8.669 -37.039 1.00 91.62 79 SER A C 1
ATOM 537 O O . SER A 1 79 ? 22.984 -8.660 -36.993 1.00 91.62 79 SER A O 1
ATOM 539 N N . ALA A 1 80 ? 24.954 -7.583 -36.791 1.00 92.69 80 ALA A N 1
ATOM 540 C CA . ALA A 1 80 ? 24.392 -6.267 -36.490 1.00 92.69 80 ALA A CA 1
ATOM 541 C C . ALA A 1 80 ? 23.503 -5.736 -37.630 1.00 92.69 80 ALA A C 1
ATOM 543 O O . ALA A 1 80 ? 22.474 -5.110 -37.382 1.00 92.69 80 ALA A O 1
ATOM 544 N N . LEU A 1 81 ? 23.872 -6.022 -38.886 1.00 92.81 81 LEU A N 1
ATOM 545 C CA . LEU A 1 81 ? 23.121 -5.588 -40.065 1.00 92.81 81 LEU A CA 1
ATOM 546 C C . LEU A 1 81 ? 21.786 -6.330 -40.184 1.00 92.81 81 LEU A C 1
ATOM 548 O O . LEU A 1 81 ? 20.776 -5.715 -40.518 1.00 92.81 81 LEU A O 1
ATOM 552 N N . ALA A 1 82 ? 21.760 -7.630 -39.871 1.00 90.88 82 ALA A N 1
ATOM 553 C CA . ALA A 1 82 ? 20.519 -8.402 -39.846 1.00 90.88 82 ALA A CA 1
ATOM 554 C C . ALA A 1 82 ? 19.538 -7.847 -38.800 1.00 90.88 82 ALA A C 1
ATOM 556 O O . ALA A 1 82 ? 18.348 -7.715 -39.081 1.00 90.88 82 ALA A O 1
ATOM 557 N N . PHE A 1 83 ? 20.049 -7.451 -37.631 1.00 93.94 83 PHE A N 1
ATOM 558 C CA . PHE A 1 83 ? 19.253 -6.780 -36.606 1.00 93.94 83 PHE A CA 1
ATOM 559 C C . PHE A 1 83 ? 18.749 -5.399 -37.059 1.00 93.94 83 PHE A C 1
ATOM 561 O O . PHE A 1 83 ? 17.555 -5.120 -36.956 1.00 93.94 83 PHE A O 1
ATOM 568 N N . GLU A 1 84 ? 19.611 -4.557 -37.643 1.00 93.50 84 GLU A N 1
ATOM 569 C CA . GLU A 1 84 ? 19.214 -3.244 -38.185 1.00 93.50 84 GLU A CA 1
ATOM 570 C C . GLU A 1 84 ? 18.076 -3.376 -39.216 1.00 93.50 84 GLU A C 1
ATOM 572 O O . GLU A 1 84 ? 17.119 -2.596 -39.190 1.00 93.50 84 GLU A O 1
ATOM 577 N N . LEU A 1 85 ? 18.143 -4.379 -40.100 1.00 91.62 85 LEU A N 1
ATOM 578 C CA . LEU A 1 85 ? 17.087 -4.655 -41.078 1.00 91.62 85 LEU A CA 1
ATOM 579 C C . LEU A 1 85 ? 15.798 -5.169 -40.425 1.00 91.62 85 LEU A C 1
ATOM 581 O O . LEU A 1 85 ? 14.720 -4.751 -40.845 1.00 91.62 85 LEU A O 1
ATOM 585 N N . ALA A 1 86 ? 15.887 -6.015 -39.395 1.00 91.31 86 ALA A N 1
ATOM 586 C CA . ALA A 1 86 ? 14.719 -6.511 -38.664 1.00 91.31 86 ALA A CA 1
ATOM 587 C C . ALA A 1 86 ? 13.938 -5.372 -37.988 1.00 91.31 86 ALA A C 1
ATOM 589 O O . ALA A 1 86 ? 12.712 -5.308 -38.098 1.00 91.31 86 ALA A O 1
ATOM 590 N N . VAL A 1 87 ? 14.638 -4.421 -37.360 1.00 92.88 87 VAL A N 1
ATOM 591 C CA . VAL A 1 87 ? 14.017 -3.236 -36.742 1.00 92.88 87 VAL A CA 1
ATOM 592 C C . VAL A 1 87 ? 13.369 -2.333 -37.796 1.00 92.88 87 VAL A C 1
ATOM 594 O O . VAL A 1 87 ? 12.247 -1.860 -37.617 1.00 92.88 87 VAL A O 1
ATOM 597 N N . ARG A 1 88 ? 14.048 -2.098 -38.927 1.00 89.00 88 ARG A N 1
ATOM 598 C CA . ARG A 1 88 ? 13.498 -1.263 -40.008 1.00 89.00 88 ARG A CA 1
ATOM 599 C C . ARG A 1 88 ? 12.289 -1.895 -40.688 1.00 89.00 88 ARG A C 1
ATOM 601 O O . ARG A 1 88 ? 11.326 -1.190 -40.963 1.00 89.00 88 ARG A O 1
ATOM 608 N N . GLY A 1 89 ? 12.338 -3.198 -40.956 1.00 88.38 89 GLY A N 1
ATOM 609 C CA . GLY A 1 89 ? 11.260 -3.928 -41.626 1.00 88.38 89 GLY A CA 1
ATOM 610 C C . GLY A 1 89 ? 9.990 -4.066 -40.783 1.00 88.38 89 GLY A C 1
ATOM 611 O O . GLY A 1 89 ? 8.913 -4.240 -41.341 1.00 88.38 89 GLY A O 1
ATOM 612 N N . SER A 1 90 ? 10.105 -3.961 -39.457 1.00 86.38 90 SER A N 1
ATOM 613 C CA . SER A 1 90 ? 8.979 -4.057 -38.518 1.00 86.38 90 SER A CA 1
ATOM 614 C C . SER A 1 90 ? 8.354 -2.706 -38.152 1.00 86.38 90 SER A C 1
ATOM 616 O O . SER A 1 90 ? 7.233 -2.680 -37.655 1.00 86.38 90 SER A O 1
ATOM 618 N N . GLY A 1 91 ? 9.041 -1.582 -38.392 1.00 87.56 91 GLY A N 1
ATOM 619 C CA . GLY A 1 91 ? 8.514 -0.242 -38.095 1.00 87.56 91 GLY A CA 1
ATOM 620 C C . GLY A 1 91 ? 8.391 0.080 -36.599 1.00 87.56 91 GLY A C 1
ATOM 621 O O . GLY A 1 91 ? 7.709 1.028 -36.229 1.00 87.56 91 GLY A O 1
ATOM 622 N N . VAL A 1 92 ? 9.049 -0.690 -35.730 1.00 88.31 92 VAL A N 1
ATOM 623 C CA . VAL A 1 92 ? 8.958 -0.578 -34.258 1.00 88.31 92 VAL A CA 1
ATOM 624 C C . VAL A 1 92 ? 10.144 0.153 -33.625 1.00 88.31 92 VAL A C 1
ATOM 626 O O . VAL A 1 92 ? 10.337 0.079 -32.418 1.00 88.31 92 VAL A O 1
ATOM 629 N N . ALA A 1 93 ? 10.956 0.851 -34.423 1.00 86.38 93 ALA A N 1
ATOM 630 C CA . ALA A 1 93 ? 12.184 1.496 -33.954 1.00 86.38 93 ALA A CA 1
ATOM 631 C C . ALA A 1 93 ? 11.954 2.446 -32.764 1.00 86.38 93 ALA A C 1
ATOM 633 O O . ALA A 1 93 ? 12.759 2.468 -31.842 1.00 86.38 93 ALA A O 1
ATOM 634 N N . GLU A 1 94 ? 10.838 3.180 -32.761 1.00 86.31 94 GLU A N 1
ATOM 635 C CA . GLU A 1 94 ? 10.468 4.122 -31.692 1.00 86.31 94 GLU A CA 1
ATOM 636 C C . GLU A 1 94 ? 10.013 3.434 -30.396 1.00 86.31 94 GLU A C 1
ATOM 638 O O . GLU A 1 94 ? 9.948 4.072 -29.351 1.00 86.31 94 GLU A O 1
ATOM 643 N N . ARG A 1 95 ? 9.700 2.133 -30.447 1.00 88.19 95 ARG A N 1
ATOM 644 C CA . ARG A 1 95 ? 9.279 1.344 -29.281 1.00 88.19 95 ARG A CA 1
ATOM 645 C C . ARG A 1 95 ? 10.452 0.736 -28.518 1.00 88.19 95 ARG A C 1
ATOM 647 O O . ARG A 1 95 ? 10.239 0.201 -27.436 1.00 88.19 95 ARG A O 1
ATOM 654 N N . LEU A 1 96 ? 11.658 0.776 -29.084 1.00 90.56 96 LEU A N 1
ATOM 655 C CA . LEU A 1 96 ? 12.853 0.269 -28.422 1.00 90.56 96 LEU A CA 1
ATOM 656 C C . LEU A 1 96 ? 13.247 1.216 -27.294 1.00 90.56 96 LEU A C 1
ATOM 658 O O . LEU A 1 96 ? 13.497 2.400 -27.523 1.00 90.56 96 LEU A O 1
ATOM 662 N N . GLN A 1 97 ? 13.313 0.680 -26.081 1.00 89.81 97 GLN A N 1
ATOM 663 C CA . GLN A 1 97 ? 13.639 1.455 -24.892 1.00 89.81 97 GLN A CA 1
ATOM 664 C C . GLN A 1 97 ? 15.120 1.316 -24.542 1.00 89.81 97 GLN A C 1
ATOM 666 O O . GLN A 1 97 ? 15.752 0.284 -24.781 1.00 89.81 97 GLN A O 1
ATOM 671 N N . ALA A 1 98 ? 15.680 2.366 -23.957 1.00 91.06 98 ALA A N 1
ATOM 672 C CA . ALA A 1 98 ? 16.981 2.278 -23.315 1.00 91.06 98 ALA A CA 1
ATOM 673 C C . ALA A 1 98 ? 16.860 1.515 -21.993 1.00 91.06 98 ALA A C 1
ATOM 675 O O . ALA A 1 98 ? 15.821 1.580 -21.341 1.00 91.06 98 ALA A O 1
ATOM 676 N N . GLY A 1 99 ? 17.919 0.816 -21.596 1.00 88.31 99 GLY A N 1
ATOM 677 C CA . GLY A 1 99 ? 17.952 0.079 -20.337 1.00 88.31 99 GLY A CA 1
ATOM 678 C C . GLY A 1 99 ? 18.692 -1.246 -20.431 1.00 88.31 99 GLY A C 1
ATOM 679 O O . GLY A 1 99 ? 19.349 -1.555 -21.427 1.00 88.31 99 GLY A O 1
ATOM 680 N N . THR A 1 100 ? 18.594 -2.018 -19.357 1.00 89.94 100 THR A N 1
ATOM 681 C CA . THR A 1 100 ? 19.292 -3.292 -19.201 1.00 89.94 100 THR A CA 1
ATOM 682 C C . THR A 1 100 ? 18.399 -4.439 -19.642 1.00 89.94 100 THR A C 1
ATOM 684 O O . THR A 1 100 ? 17.266 -4.527 -19.199 1.00 89.94 100 THR A O 1
ATOM 687 N N . TYR A 1 101 ? 18.897 -5.352 -20.468 1.00 91.69 101 TYR A N 1
ATOM 688 C CA . TYR A 1 101 ? 18.135 -6.498 -20.965 1.00 91.69 101 TYR A CA 1
ATOM 689 C C . TYR A 1 101 ? 18.869 -7.803 -20.678 1.00 91.69 101 TYR A C 1
ATOM 691 O O . TYR A 1 101 ? 20.100 -7.849 -20.717 1.00 91.69 101 TYR A O 1
ATOM 699 N N . LEU A 1 102 ? 18.112 -8.874 -20.438 1.00 90.69 102 LEU A N 1
ATOM 700 C CA . LEU A 1 102 ? 18.632 -10.236 -20.353 1.00 90.69 102 LEU A CA 1
ATOM 701 C C . LEU A 1 102 ? 18.344 -10.940 -21.677 1.00 90.69 102 LEU A C 1
ATOM 703 O O . LEU A 1 102 ? 17.186 -11.174 -22.006 1.00 90.69 102 LEU A O 1
ATOM 707 N N . LEU A 1 103 ? 19.386 -11.264 -22.437 1.00 93.44 103 LEU A N 1
ATOM 708 C CA . LEU A 1 103 ? 19.266 -11.999 -23.698 1.00 93.44 103 LEU A CA 1
ATOM 709 C C . LEU A 1 103 ? 20.108 -13.265 -23.649 1.00 93.44 103 LEU A C 1
ATOM 711 O O . LEU A 1 103 ? 20.870 -13.479 -22.712 1.00 93.44 103 LEU A O 1
ATOM 715 N N . GLU A 1 104 ? 19.996 -14.097 -24.675 1.00 92.81 104 GLU A N 1
ATOM 716 C CA . GLU A 1 104 ? 20.825 -15.287 -24.823 1.00 92.81 104 GLU A CA 1
ATOM 717 C C . GLU A 1 104 ? 21.735 -15.162 -26.037 1.00 92.81 104 GLU A C 1
ATOM 719 O O . GLU A 1 104 ? 21.398 -14.558 -27.056 1.00 92.81 104 GLU A O 1
ATOM 724 N N . THR A 1 105 ? 22.917 -15.751 -25.939 1.00 92.12 105 THR A N 1
ATOM 725 C CA . THR A 1 105 ? 23.857 -15.830 -27.055 1.00 92.12 105 THR A CA 1
ATOM 726 C C . THR A 1 105 ? 23.294 -16.687 -28.189 1.00 92.12 105 THR A C 1
ATOM 728 O O . THR A 1 105 ? 22.695 -17.740 -27.962 1.00 92.12 105 THR A O 1
ATOM 731 N N . GLY A 1 106 ? 23.518 -16.265 -29.434 1.00 90.62 106 GLY A N 1
ATOM 732 C CA . GLY A 1 106 ? 23.081 -16.994 -30.627 1.00 90.62 106 GLY A CA 1
ATOM 733 C C . GLY A 1 106 ? 21.593 -16.865 -30.976 1.00 90.62 106 GLY A C 1
ATOM 734 O O . GLY A 1 106 ? 21.110 -17.657 -31.785 1.00 90.62 106 GLY A O 1
ATOM 735 N N . MET A 1 107 ? 20.882 -15.886 -30.411 1.00 91.00 107 MET A N 1
ATOM 736 C CA . MET A 1 107 ? 19.538 -15.502 -30.849 1.00 91.00 107 MET A CA 1
ATOM 737 C C . MET A 1 107 ? 19.540 -15.016 -32.307 1.00 91.00 107 MET A C 1
ATOM 739 O O . MET A 1 107 ? 20.480 -14.384 -32.805 1.00 91.00 107 MET A O 1
ATOM 743 N N . THR A 1 108 ? 18.439 -15.263 -33.009 1.00 93.81 108 THR A N 1
ATOM 744 C CA . THR A 1 108 ? 18.167 -14.605 -34.289 1.00 93.81 108 THR A CA 1
ATOM 745 C C . THR A 1 108 ? 17.862 -13.121 -34.075 1.00 93.81 108 THR A C 1
ATOM 747 O O . THR A 1 108 ? 17.416 -12.692 -33.011 1.00 93.81 108 THR A O 1
ATOM 750 N N . ALA A 1 109 ? 18.047 -12.313 -35.122 1.00 92.12 109 ALA A N 1
ATOM 751 C CA . ALA A 1 109 ? 17.719 -10.887 -35.084 1.00 92.12 109 ALA A CA 1
ATOM 752 C C . ALA A 1 109 ? 16.258 -10.610 -34.671 1.00 92.12 109 ALA A C 1
ATOM 754 O O . ALA A 1 109 ? 15.995 -9.619 -33.996 1.00 92.12 109 ALA A O 1
ATOM 755 N N . GLY A 1 110 ? 15.320 -11.480 -35.066 1.00 91.50 110 GLY A N 1
ATOM 756 C CA . GLY A 1 110 ? 13.908 -11.363 -34.700 1.00 91.50 110 GLY A CA 1
ATOM 757 C C . GLY A 1 110 ? 13.630 -11.716 -33.238 1.00 91.50 110 GLY A C 1
ATOM 758 O O . GLY A 1 110 ? 12.869 -11.014 -32.584 1.00 91.50 110 GLY A O 1
ATOM 759 N N . GLU A 1 111 ? 14.275 -12.756 -32.703 1.00 92.75 111 GLU A N 1
ATOM 760 C CA . GLU A 1 111 ? 14.152 -13.127 -31.284 1.00 92.75 111 GLU A CA 1
ATOM 761 C C . GLU A 1 111 ? 14.710 -12.032 -30.375 1.00 92.75 111 GLU A C 1
ATOM 763 O O . GLU A 1 111 ? 14.019 -11.587 -29.462 1.00 92.75 111 GLU A O 1
ATOM 768 N N . ALA A 1 112 ? 15.910 -11.526 -30.681 1.00 93.56 112 ALA A N 1
ATOM 769 C CA . ALA A 1 112 ? 16.500 -10.418 -29.935 1.00 93.56 112 ALA A CA 1
ATOM 770 C C . ALA A 1 112 ? 15.626 -9.153 -30.008 1.00 93.56 112 ALA A C 1
ATOM 772 O O . ALA A 1 112 ? 15.476 -8.448 -29.015 1.00 93.56 112 ALA A O 1
ATOM 773 N N . LEU A 1 113 ? 15.013 -8.875 -31.166 1.00 94.31 113 LEU A N 1
ATOM 774 C CA . LEU A 1 113 ? 14.079 -7.759 -31.317 1.00 94.31 113 LEU A CA 1
ATOM 775 C C . LEU A 1 113 ? 12.841 -7.926 -30.430 1.00 94.31 113 LEU A C 1
ATOM 777 O O . LEU A 1 113 ? 12.441 -6.965 -29.783 1.00 94.31 113 LEU A O 1
ATOM 781 N N . ASN A 1 114 ? 12.253 -9.120 -30.370 1.00 93.25 114 ASN A N 1
ATOM 782 C CA . ASN A 1 114 ? 11.081 -9.365 -29.530 1.00 93.25 114 ASN A CA 1
ATOM 783 C C . ASN A 1 114 ? 11.389 -9.133 -28.047 1.00 93.25 114 ASN A C 1
ATOM 785 O O . ASN A 1 114 ? 10.632 -8.421 -27.397 1.00 93.25 114 ASN A O 1
ATOM 789 N N . VAL A 1 115 ? 12.527 -9.628 -27.548 1.00 91.94 115 VAL A N 1
ATOM 790 C CA . VAL A 1 115 ? 12.959 -9.376 -26.160 1.00 91.94 115 VAL A CA 1
ATOM 791 C C . VAL A 1 115 ? 13.147 -7.877 -25.903 1.00 91.94 115 VAL A C 1
ATOM 793 O O . VAL A 1 115 ? 12.693 -7.355 -24.892 1.00 91.94 115 VAL A O 1
ATOM 796 N N . LEU A 1 116 ? 13.751 -7.139 -26.840 1.00 92.75 116 LEU A N 1
ATOM 797 C CA . LEU A 1 116 ? 13.905 -5.687 -26.694 1.00 92.75 116 LEU A CA 1
ATOM 798 C C . LEU A 1 116 ? 12.572 -4.919 -26.729 1.00 92.75 116 LEU A C 1
ATOM 800 O O . LEU A 1 116 ? 12.485 -3.816 -26.194 1.00 92.75 116 LEU A O 1
ATOM 804 N N . LEU A 1 117 ? 11.538 -5.476 -27.364 1.00 92.56 117 LEU A N 1
ATOM 805 C CA . LEU A 1 117 ? 10.193 -4.894 -27.399 1.00 92.56 117 LEU A CA 1
ATOM 806 C C . LEU A 1 117 ? 9.371 -5.187 -26.141 1.00 92.56 117 LEU A C 1
ATOM 808 O O . LEU A 1 117 ? 8.397 -4.472 -25.903 1.00 92.56 117 LEU A O 1
ATOM 812 N N . GLU A 1 118 ? 9.737 -6.209 -25.363 1.00 90.25 118 GLU A N 1
ATOM 813 C CA . GLU A 1 118 ? 9.161 -6.468 -24.035 1.00 90.25 118 GLU A CA 1
ATOM 814 C C . GLU A 1 118 ? 9.590 -5.399 -23.019 1.00 90.25 118 GLU A C 1
ATOM 816 O O . GLU A 1 118 ? 8.837 -5.092 -22.097 1.00 90.25 118 GLU A O 1
ATOM 821 N N . GLY A 1 119 ? 10.742 -4.762 -23.252 1.00 86.38 119 GLY A N 1
ATOM 822 C CA . GLY A 1 119 ? 11.292 -3.700 -22.414 1.00 86.38 119 GLY A CA 1
ATOM 823 C C . GLY A 1 119 ? 12.444 -4.182 -21.527 1.00 86.38 119 GLY A C 1
ATOM 824 O O . GLY A 1 119 ? 12.725 -5.382 -21.456 1.00 86.38 119 GLY A O 1
ATOM 825 N N . PRO A 1 120 ? 13.187 -3.248 -20.911 1.00 86.88 120 PRO A N 1
ATOM 826 C CA . PRO A 1 120 ? 14.325 -3.591 -20.075 1.00 86.88 120 PRO A CA 1
ATOM 827 C C . PRO A 1 120 ? 13.871 -4.319 -18.806 1.00 86.88 120 PRO A C 1
ATOM 829 O O . PRO A 1 120 ? 12.743 -4.162 -18.341 1.00 86.88 120 PRO A O 1
ATOM 832 N N . ILE A 1 121 ? 14.782 -5.085 -18.209 1.00 81.94 121 ILE A N 1
ATOM 833 C CA . ILE A 1 121 ? 14.613 -5.614 -16.861 1.00 81.94 121 ILE A CA 1
ATOM 834 C C . ILE A 1 121 ? 14.426 -4.425 -15.925 1.00 81.94 121 ILE A C 1
ATOM 836 O O . ILE A 1 121 ? 15.297 -3.559 -15.818 1.00 81.94 121 ILE A O 1
ATOM 840 N N . VAL A 1 122 ? 13.305 -4.425 -15.222 1.00 73.94 122 VAL A N 1
ATOM 841 C CA . VAL A 1 122 ? 13.088 -3.550 -14.081 1.00 73.94 122 VAL A CA 1
ATOM 842 C C . VAL A 1 122 ? 13.516 -4.350 -12.861 1.00 73.94 122 VAL A C 1
ATOM 844 O O . VAL A 1 122 ? 12.940 -5.401 -12.583 1.00 73.94 122 VAL A O 1
ATOM 847 N N . GLU A 1 123 ? 14.562 -3.908 -12.163 1.00 75.94 123 GLU A N 1
ATOM 848 C CA . GLU A 1 123 ? 14.840 -4.469 -10.844 1.00 75.94 123 GLU A CA 1
ATOM 849 C C . GLU A 1 123 ? 13.606 -4.212 -9.976 1.00 75.94 123 GLU A C 1
ATOM 851 O O . GLU A 1 123 ? 13.161 -3.070 -9.862 1.00 75.94 123 GLU A O 1
ATOM 856 N N . SER A 1 124 ? 13.013 -5.277 -9.438 1.00 83.31 124 SER A N 1
ATOM 857 C CA . SER A 1 124 ? 11.853 -5.186 -8.562 1.00 83.31 124 SER A CA 1
ATOM 858 C C . SER A 1 124 ? 12.181 -5.717 -7.173 1.00 83.31 124 SER A C 1
ATOM 860 O O . SER A 1 124 ? 13.050 -6.575 -6.988 1.00 83.31 124 SER A O 1
ATOM 862 N N . TYR A 1 125 ? 11.475 -5.204 -6.174 1.00 85.44 125 TYR A N 1
ATOM 863 C CA . TYR A 1 125 ? 11.502 -5.724 -4.816 1.00 85.44 125 TYR A CA 1
ATOM 864 C C . TYR A 1 125 ? 10.079 -5.915 -4.304 1.00 85.44 125 TYR A C 1
ATOM 866 O O . TYR A 1 125 ? 9.119 -5.334 -4.817 1.00 85.44 125 TYR A O 1
ATOM 874 N N . ARG A 1 126 ? 9.944 -6.778 -3.295 1.00 93.12 126 ARG A N 1
ATOM 875 C CA . ARG A 1 126 ? 8.662 -7.073 -2.661 1.00 93.12 126 ARG A CA 1
ATOM 876 C C . ARG A 1 126 ? 8.588 -6.459 -1.282 1.00 93.12 126 ARG A C 1
ATOM 878 O O . ARG A 1 126 ? 9.531 -6.577 -0.504 1.00 93.12 126 ARG A O 1
ATOM 885 N N . VAL A 1 127 ? 7.436 -5.879 -0.985 1.00 94.75 127 VAL A N 1
ATOM 886 C CA . VAL A 1 127 ? 7.095 -5.315 0.317 1.00 94.75 127 VAL A CA 1
ATOM 887 C C . VAL A 1 127 ? 5.855 -6.023 0.821 1.00 94.75 127 VAL A C 1
ATOM 889 O O . VAL A 1 127 ? 4.865 -6.108 0.103 1.00 94.75 127 VAL A O 1
ATOM 892 N N . THR A 1 128 ? 5.900 -6.554 2.038 1.00 97.19 128 THR A N 1
ATOM 893 C CA . THR A 1 128 ? 4.747 -7.220 2.655 1.00 97.19 128 THR A CA 1
ATOM 894 C C . THR A 1 128 ? 4.256 -6.418 3.845 1.00 97.19 128 THR A C 1
ATOM 896 O O . THR A 1 128 ? 5.035 -6.089 4.742 1.00 97.19 128 THR A O 1
ATOM 899 N N . VAL A 1 129 ? 2.959 -6.130 3.862 1.00 97.88 129 VAL A N 1
ATOM 900 C CA . VAL A 1 129 ? 2.274 -5.463 4.970 1.00 97.88 129 VAL A CA 1
ATOM 901 C C . VAL A 1 129 ? 1.241 -6.435 5.542 1.00 97.88 129 VAL A C 1
ATOM 903 O O . VAL A 1 129 ? 0.246 -6.702 4.873 1.00 97.88 129 VAL A O 1
ATOM 906 N N . PRO A 1 130 ? 1.483 -7.003 6.738 1.00 96.50 130 PRO A N 1
ATOM 907 C CA . PRO A 1 130 ? 0.524 -7.876 7.407 1.00 96.50 130 PRO A CA 1
ATOM 908 C C . PRO A 1 130 ? -0.790 -7.171 7.757 1.00 96.50 130 PRO A C 1
ATOM 910 O O . PRO A 1 130 ? -0.825 -5.956 7.958 1.00 96.50 130 PRO A O 1
ATOM 913 N N . GLU A 1 131 ? -1.852 -7.962 7.889 1.00 95.62 131 GLU A N 1
ATOM 914 C CA . GLU A 1 131 ? -3.148 -7.518 8.408 1.00 95.62 131 GLU A CA 1
ATOM 915 C C . GLU A 1 131 ? -3.051 -7.044 9.869 1.00 95.62 131 GLU A C 1
ATOM 917 O O . GLU A 1 131 ? -2.111 -7.364 10.602 1.00 95.62 131 GLU A O 1
ATOM 922 N N . GLY A 1 132 ? -4.026 -6.231 10.284 1.00 93.75 132 GLY A N 1
ATOM 923 C CA . GLY A 1 132 ? -4.152 -5.758 11.662 1.00 93.75 132 GLY A CA 1
ATOM 924 C C . GLY A 1 132 ? -3.132 -4.699 12.091 1.00 93.75 132 GLY A C 1
ATOM 925 O O . GLY A 1 132 ? -3.119 -4.328 13.263 1.00 93.75 132 GLY A O 1
ATOM 926 N N . LEU A 1 133 ? -2.269 -4.194 11.207 1.00 95.69 133 LEU A N 1
ATOM 927 C CA . LEU A 1 133 ? -1.363 -3.088 11.533 1.00 95.69 133 LEU A CA 1
ATOM 928 C C . LEU A 1 133 ? -2.091 -1.742 11.582 1.00 95.69 133 LEU A C 1
ATOM 930 O O . LEU A 1 133 ? -2.942 -1.457 10.742 1.00 95.69 133 LEU A O 1
ATOM 934 N N . TRP A 1 134 ? -1.710 -0.899 12.541 1.00 95.69 134 TRP A N 1
ATOM 935 C CA . TRP A 1 134 ? -2.077 0.514 12.537 1.00 95.69 134 TRP A CA 1
ATOM 936 C C . TRP A 1 134 ? -1.303 1.252 11.453 1.00 95.69 134 TRP A C 1
ATOM 938 O O . TRP A 1 134 ? -0.172 0.880 11.128 1.00 95.69 134 TRP A O 1
ATOM 948 N N . VAL A 1 135 ? -1.848 2.357 10.945 1.00 95.50 135 VAL A N 1
ATOM 949 C CA . VAL A 1 135 ? -1.173 3.160 9.908 1.00 95.50 135 VAL A CA 1
ATOM 950 C C . VAL A 1 135 ? 0.267 3.539 10.292 1.00 95.50 135 VAL A C 1
ATOM 952 O O . VAL A 1 135 ? 1.171 3.486 9.463 1.00 95.50 135 VAL A O 1
ATOM 955 N N . THR A 1 136 ? 0.520 3.834 11.571 1.00 94.81 136 THR A N 1
ATOM 956 C CA . THR A 1 136 ? 1.859 4.127 12.104 1.00 94.81 136 THR A CA 1
ATOM 957 C C . THR A 1 136 ? 2.834 2.965 11.929 1.00 94.81 136 THR A C 1
ATOM 959 O O . THR A 1 136 ? 4.005 3.196 11.640 1.00 94.81 136 THR A O 1
ATOM 962 N N . GLU A 1 137 ? 2.362 1.736 12.113 1.00 96.06 137 GLU A N 1
ATOM 963 C CA . GLU A 1 137 ? 3.146 0.505 11.999 1.00 96.06 137 GLU A CA 1
ATOM 964 C C . GLU A 1 137 ? 3.323 0.093 10.537 1.00 96.06 137 GLU A C 1
ATOM 966 O O . GLU A 1 137 ? 4.363 -0.458 10.177 1.00 96.06 137 GLU A O 1
ATOM 971 N N . ILE A 1 138 ? 2.346 0.405 9.678 1.00 97.50 138 ILE A N 1
ATOM 972 C CA . ILE A 1 138 ? 2.497 0.275 8.227 1.00 97.50 138 ILE A CA 1
ATOM 973 C C . ILE A 1 138 ? 3.684 1.127 7.773 1.00 97.50 138 ILE A C 1
ATOM 975 O O . ILE A 1 138 ? 4.578 0.601 7.114 1.00 97.50 138 ILE A O 1
ATOM 979 N N . LEU A 1 139 ? 3.756 2.401 8.177 1.00 97.06 139 LEU A N 1
ATOM 980 C CA . LEU A 1 139 ? 4.870 3.273 7.783 1.00 97.06 139 LEU A CA 1
ATOM 981 C C . LEU A 1 139 ? 6.232 2.751 8.271 1.00 97.06 139 LEU A C 1
ATOM 983 O O . LEU A 1 139 ? 7.206 2.793 7.519 1.00 97.06 139 LEU A O 1
ATOM 987 N N . ASP A 1 140 ? 6.305 2.216 9.495 1.00 97.25 140 ASP A N 1
ATOM 988 C CA . ASP A 1 140 ? 7.527 1.574 10.006 1.00 97.25 140 ASP A CA 1
ATOM 989 C C . ASP A 1 140 ? 7.907 0.329 9.200 1.00 97.25 140 ASP A C 1
ATOM 991 O O . ASP A 1 140 ? 9.078 0.126 8.871 1.00 97.25 140 ASP A O 1
ATOM 995 N N . SER A 1 141 ? 6.920 -0.502 8.863 1.00 97.25 141 SER A N 1
ATOM 996 C CA . SER A 1 141 ? 7.109 -1.719 8.074 1.00 97.25 141 SER A CA 1
ATOM 997 C C . SER A 1 141 ? 7.630 -1.409 6.669 1.00 97.25 141 SER A C 1
ATOM 999 O O . SER A 1 141 ? 8.549 -2.080 6.191 1.00 97.25 141 SER A O 1
ATOM 1001 N N . LEU A 1 142 ? 7.094 -0.367 6.024 1.00 97.44 142 LEU A N 1
ATOM 1002 C CA . LEU A 1 142 ? 7.563 0.109 4.722 1.00 97.44 142 LEU A CA 1
ATOM 1003 C C . LEU A 1 142 ? 8.999 0.646 4.812 1.00 97.44 142 LEU A C 1
ATOM 1005 O O . LEU A 1 142 ? 9.853 0.266 4.010 1.00 97.44 142 LEU A O 1
ATOM 1009 N N . ALA A 1 143 ? 9.306 1.469 5.817 1.00 97.31 143 ALA A N 1
ATOM 1010 C CA . ALA A 1 143 ? 10.657 1.995 6.026 1.00 97.31 143 ALA A CA 1
ATOM 1011 C C . ALA A 1 143 ? 11.690 0.884 6.301 1.00 97.31 143 ALA A C 1
ATOM 1013 O O . ALA A 1 143 ? 12.832 0.966 5.860 1.00 97.31 143 ALA A O 1
ATOM 1014 N N . ALA A 1 144 ? 11.297 -0.196 6.982 1.00 96.62 144 ALA A N 1
ATOM 1015 C CA . ALA A 1 144 ? 12.178 -1.334 7.249 1.00 96.62 144 ALA A CA 1
ATOM 1016 C C . ALA A 1 144 ? 12.474 -2.204 6.010 1.00 96.62 144 ALA A C 1
ATOM 1018 O O . ALA A 1 144 ? 13.464 -2.940 6.003 1.00 96.62 144 ALA A O 1
ATOM 1019 N N . GLN A 1 145 ? 11.615 -2.152 4.989 1.00 94.88 145 GLN A N 1
ATOM 1020 C CA . GLN A 1 145 ? 11.698 -2.981 3.778 1.00 94.88 145 GLN A CA 1
ATOM 1021 C C . GLN A 1 145 ? 12.178 -2.210 2.541 1.00 94.88 145 GLN A C 1
ATOM 1023 O O . GLN A 1 145 ? 12.455 -2.825 1.512 1.00 94.88 145 GLN A O 1
ATOM 1028 N N . THR A 1 146 ? 12.283 -0.883 2.631 1.00 93.44 146 THR A N 1
ATOM 1029 C CA . THR A 1 146 ? 12.674 0.001 1.525 1.00 93.44 146 THR A CA 1
ATOM 1030 C C . THR A 1 146 ? 13.944 0.784 1.870 1.00 93.44 146 THR A C 1
ATOM 1032 O O . THR A 1 146 ? 14.516 0.645 2.950 1.00 93.44 146 THR A O 1
ATOM 1035 N N . THR A 1 147 ? 14.427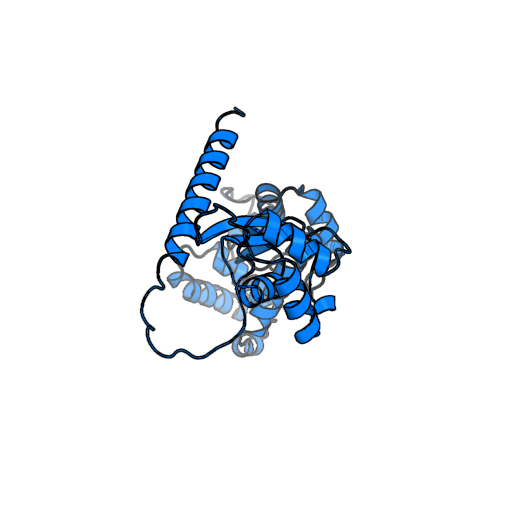 1.603 0.935 1.00 92.75 147 THR A N 1
ATOM 1036 C CA . THR A 1 147 ? 15.536 2.539 1.181 1.00 92.75 147 THR A CA 1
ATOM 1037 C C . THR A 1 147 ? 15.082 3.871 1.782 1.00 92.75 147 THR A C 1
ATOM 1039 O O . THR A 1 147 ? 15.929 4.728 2.026 1.00 92.75 147 THR A O 1
ATOM 1042 N N . TYR A 1 148 ? 13.774 4.064 1.971 1.00 96.38 148 TYR A N 1
ATOM 1043 C CA . TYR A 1 148 ? 13.174 5.304 2.456 1.00 96.38 148 TYR A CA 1
ATOM 1044 C C . TYR A 1 148 ? 13.041 5.314 3.975 1.00 96.38 148 TYR A C 1
ATOM 1046 O O . TYR A 1 148 ? 12.904 4.271 4.618 1.00 96.38 148 TYR A O 1
ATOM 1054 N N . GLU A 1 149 ? 13.050 6.507 4.558 1.00 97.44 149 GLU A N 1
ATOM 1055 C CA . GLU A 1 149 ? 12.797 6.688 5.981 1.00 97.44 149 GLU A CA 1
ATOM 1056 C C . GLU A 1 149 ? 11.292 6.805 6.253 1.00 97.44 149 GLU A C 1
ATOM 1058 O O . GLU A 1 149 ? 10.502 7.199 5.395 1.00 97.44 149 GLU A O 1
ATOM 1063 N N . ARG A 1 150 ? 10.871 6.521 7.492 1.00 96.69 150 ARG A N 1
ATOM 1064 C CA . ARG A 1 150 ? 9.464 6.654 7.918 1.00 96.69 150 ARG A CA 1
ATOM 1065 C C . ARG A 1 150 ? 8.878 8.036 7.579 1.00 96.69 150 ARG A C 1
ATOM 1067 O O . ARG A 1 150 ? 7.731 8.127 7.150 1.00 96.69 150 ARG A O 1
ATOM 1074 N N . GLY A 1 151 ? 9.668 9.100 7.754 1.00 96.38 151 GLY A N 1
ATOM 1075 C CA . GLY A 1 151 ? 9.244 10.480 7.494 1.00 96.38 151 GLY A CA 1
ATOM 1076 C C . GLY A 1 151 ? 8.947 10.779 6.020 1.00 96.38 151 GLY A C 1
ATOM 1077 O O . GLY A 1 151 ? 8.118 11.646 5.734 1.00 96.38 151 GLY A O 1
ATOM 1078 N N . ASP A 1 152 ? 9.561 10.039 5.091 1.00 96.88 152 ASP A N 1
ATOM 1079 C CA . ASP A 1 152 ? 9.277 10.166 3.658 1.00 96.88 152 ASP A CA 1
ATOM 1080 C C . ASP A 1 152 ? 7.850 9.694 3.350 1.00 96.88 152 ASP A C 1
ATOM 1082 O O . ASP A 1 152 ? 7.104 10.364 2.634 1.00 96.88 152 ASP A O 1
ATOM 1086 N N . PHE A 1 153 ? 7.436 8.572 3.947 1.00 96.38 153 PHE A N 1
ATOM 1087 C CA . PHE A 1 153 ? 6.073 8.060 3.817 1.00 96.38 153 PHE A CA 1
ATOM 1088 C C . PHE A 1 153 ? 5.051 8.956 4.513 1.00 96.38 153 PHE A C 1
ATOM 1090 O O . PHE A 1 153 ? 3.997 9.235 3.948 1.00 96.38 153 PHE A O 1
ATOM 1097 N N . GLU A 1 154 ? 5.364 9.442 5.715 1.00 95.06 154 GLU A N 1
ATOM 1098 C CA . GLU A 1 154 ? 4.466 10.331 6.457 1.00 95.06 154 GLU A CA 1
ATOM 1099 C C . GLU A 1 154 ? 4.176 11.618 5.673 1.00 95.06 154 GLU A C 1
ATOM 1101 O O . GLU A 1 154 ? 3.027 12.044 5.579 1.00 95.06 154 GLU A O 1
ATOM 1106 N N . SER A 1 155 ? 5.198 12.184 5.026 1.00 94.00 155 SER A N 1
ATOM 1107 C CA . SER A 1 155 ? 5.040 13.356 4.158 1.00 94.00 155 SER A CA 1
ATOM 1108 C C . SER A 1 155 ? 4.198 13.038 2.915 1.00 94.00 155 SER A C 1
ATOM 1110 O O . SER A 1 155 ? 3.322 13.818 2.533 1.00 94.00 155 SER A O 1
ATOM 1112 N N . ALA A 1 156 ? 4.420 11.868 2.311 1.00 94.75 156 ALA A N 1
ATOM 1113 C CA . ALA A 1 156 ? 3.737 11.438 1.095 1.00 94.75 156 ALA A CA 1
ATOM 1114 C C . ALA A 1 156 ? 2.232 11.161 1.281 1.00 94.75 156 ALA A C 1
ATOM 1116 O O . ALA A 1 156 ? 1.486 11.255 0.309 1.00 94.75 156 ALA A O 1
ATOM 1117 N N . LEU A 1 157 ? 1.757 10.890 2.505 1.00 93.19 157 LEU A N 1
ATOM 1118 C CA . LEU A 1 157 ? 0.325 10.702 2.800 1.00 93.19 157 LEU A CA 1
ATOM 1119 C C . LEU A 1 157 ? -0.539 11.925 2.461 1.00 93.19 157 LEU A C 1
ATOM 1121 O O . LEU A 1 157 ? -1.745 11.792 2.265 1.00 93.19 157 LEU A O 1
ATOM 1125 N N . SER A 1 158 ? 0.057 13.119 2.411 1.00 91.00 158 SER A N 1
ATOM 1126 C CA . SER A 1 158 ? -0.650 14.345 2.023 1.00 91.00 158 SER A CA 1
ATOM 1127 C C . SER A 1 158 ? -0.887 14.469 0.513 1.00 91.00 158 SER A C 1
ATOM 1129 O O . SER A 1 158 ? -1.740 15.250 0.096 1.00 91.00 158 SER A O 1
ATOM 1131 N N . ASP A 1 159 ? -0.169 13.678 -0.290 1.00 91.56 159 ASP A N 1
ATOM 1132 C CA . ASP A 1 159 ? -0.153 13.753 -1.752 1.00 91.56 159 ASP A CA 1
ATOM 1133 C C . ASP A 1 159 ? -0.864 12.577 -2.442 1.00 91.56 159 ASP A C 1
ATOM 1135 O O . ASP A 1 159 ? -0.837 12.498 -3.677 1.00 91.56 159 ASP A O 1
ATOM 1139 N N . ILE A 1 160 ? -1.451 11.659 -1.674 1.00 94.19 160 ILE A N 1
ATOM 1140 C CA . ILE A 1 160 ? -2.223 10.514 -2.174 1.00 94.19 160 ILE A CA 1
ATOM 1141 C C . ILE A 1 160 ? -3.726 10.750 -1.984 1.00 94.19 160 ILE A C 1
ATOM 1143 O O . ILE A 1 160 ? -4.141 11.576 -1.166 1.00 94.19 160 ILE A O 1
ATOM 1147 N N . ASP A 1 161 ? -4.545 10.010 -2.721 1.00 94.00 161 ASP A N 1
ATOM 1148 C CA . ASP A 1 161 ? -6.003 10.092 -2.669 1.00 94.00 161 ASP A CA 1
ATOM 1149 C C . ASP A 1 161 ? -6.674 8.722 -2.479 1.00 94.00 161 ASP A C 1
ATOM 1151 O O . ASP A 1 161 ? -6.101 7.665 -2.741 1.00 94.00 161 ASP A O 1
ATOM 1155 N N . SER A 1 162 ? -7.908 8.757 -1.975 1.00 94.31 162 SER A N 1
ATOM 1156 C CA . SER A 1 162 ? -8.808 7.606 -1.884 1.00 94.31 162 SER A CA 1
ATOM 1157 C C . SER A 1 162 ? -10.219 8.039 -2.264 1.00 94.31 162 SER A C 1
ATOM 1159 O O . SER A 1 162 ? -10.694 9.113 -1.881 1.00 94.31 162 SER A O 1
ATOM 1161 N N . SER A 1 163 ? -10.908 7.175 -2.999 1.00 92.06 163 SER A N 1
ATOM 1162 C CA . SER A 1 163 ? -12.310 7.351 -3.386 1.00 92.06 163 SER A CA 1
ATOM 1163 C C . SER A 1 163 ? -13.294 7.131 -2.228 1.00 92.06 163 SER A C 1
ATOM 1165 O O . SER A 1 163 ? -14.422 7.618 -2.296 1.00 92.06 163 SER A O 1
ATOM 1167 N N . HIS A 1 164 ? -12.862 6.493 -1.133 1.00 89.81 164 HIS A N 1
ATOM 1168 C CA . HIS A 1 164 ? -13.691 6.187 0.043 1.00 89.81 164 HIS A CA 1
ATOM 1169 C C . HIS A 1 164 ? -13.476 7.146 1.223 1.00 89.81 164 HIS A C 1
ATOM 1171 O O . HIS A 1 164 ? -13.894 6.873 2.350 1.00 89.81 164 HIS A O 1
ATOM 1177 N N . GLY A 1 165 ? -12.867 8.309 0.973 1.00 84.62 165 GLY A N 1
ATOM 1178 C CA . GLY A 1 165 ? -12.766 9.384 1.963 1.00 84.62 165 GLY A CA 1
ATOM 1179 C C . GLY A 1 165 ? -11.726 9.142 3.058 1.00 84.62 165 GLY A C 1
ATOM 1180 O O . GLY A 1 165 ? -11.833 9.736 4.136 1.00 84.62 165 GLY A O 1
ATOM 1181 N N . TYR A 1 166 ? -10.738 8.285 2.792 1.00 90.19 166 TYR A N 1
ATOM 1182 C CA . TYR A 1 166 ? -9.492 8.260 3.554 1.00 90.19 166 TYR A CA 1
ATOM 1183 C C . TYR A 1 166 ? -8.611 9.447 3.158 1.00 90.19 166 TYR A C 1
ATOM 1185 O O . TYR A 1 166 ? -8.618 9.889 2.006 1.00 90.19 166 TYR A O 1
ATOM 1193 N N . GLY A 1 167 ? -7.872 9.974 4.132 1.00 85.94 167 GLY A N 1
ATOM 1194 C CA . GLY A 1 167 ? -7.014 11.140 3.958 1.00 85.94 167 GLY A CA 1
ATOM 1195 C C . GLY A 1 167 ? -7.525 12.420 4.620 1.00 85.94 167 GLY A C 1
ATOM 1196 O O . GLY A 1 167 ? -8.501 12.451 5.370 1.00 85.94 167 GLY A O 1
ATOM 1197 N N . GLY A 1 168 ? -6.805 13.508 4.358 1.00 67.94 168 GLY A N 1
ATOM 1198 C CA . GLY A 1 168 ? -6.760 14.677 5.235 1.00 67.94 168 GLY A CA 1
ATOM 1199 C C . GLY A 1 168 ? -5.426 14.681 5.976 1.00 67.94 168 GLY A C 1
ATOM 1200 O O . GLY A 1 168 ? -4.906 13.632 6.319 1.00 67.94 168 GLY A O 1
ATOM 1201 N N . GLY A 1 169 ? -4.818 15.850 6.173 1.00 66.88 169 GLY A N 1
ATOM 1202 C CA . GLY A 1 169 ? -3.409 15.977 6.590 1.00 66.88 169 GLY A CA 1
ATOM 1203 C C . GLY A 1 169 ? -3.017 15.408 7.967 1.00 66.88 169 GLY A C 1
ATOM 1204 O O . GLY A 1 169 ? -1.937 15.735 8.444 1.00 66.88 169 GLY A O 1
ATOM 1205 N N . ASP A 1 170 ? -3.869 14.610 8.616 1.00 83.56 170 ASP A N 1
ATOM 1206 C CA . ASP A 1 170 ? -3.550 13.831 9.814 1.00 83.56 170 ASP A CA 1
ATOM 1207 C C . ASP A 1 170 ? -3.347 12.354 9.449 1.00 83.56 170 ASP A C 1
ATOM 1209 O O . ASP A 1 170 ? -4.151 11.753 8.735 1.00 83.56 170 ASP A O 1
ATOM 1213 N N . LEU A 1 171 ? -2.307 11.750 10.015 1.00 87.19 171 LEU A N 1
ATOM 1214 C CA . LEU A 1 171 ? -1.954 10.343 9.873 1.00 87.19 171 LEU A CA 1
ATOM 1215 C C . LEU A 1 171 ? -3.134 9.410 10.192 1.00 87.19 171 LEU A C 1
ATOM 1217 O O . LEU A 1 171 ? -3.364 8.439 9.477 1.00 87.19 171 LEU A O 1
ATOM 1221 N N . ARG A 1 172 ? -3.929 9.722 11.224 1.00 89.19 172 ARG A N 1
ATOM 1222 C CA . ARG A 1 172 ? -5.074 8.888 11.646 1.00 89.19 172 ARG A CA 1
ATOM 1223 C C . ARG A 1 172 ? -6.207 8.824 10.626 1.00 89.19 172 ARG A C 1
ATOM 1225 O O . ARG A 1 172 ? -7.017 7.904 10.674 1.00 89.19 172 ARG A O 1
ATOM 1232 N N . SER A 1 173 ? -6.278 9.776 9.699 1.00 91.75 173 SER A N 1
ATOM 1233 C CA . SER A 1 173 ? -7.291 9.761 8.639 1.00 91.75 173 SER A CA 1
ATOM 1234 C C . SER A 1 173 ? -7.096 8.622 7.628 1.00 91.75 173 SER A C 1
ATOM 1236 O O . SER A 1 173 ? -8.012 8.317 6.865 1.00 91.75 173 SER A O 1
ATOM 1238 N N . TRP A 1 174 ? -5.922 7.987 7.657 1.00 94.94 174 TRP A N 1
ATOM 1239 C CA . TRP A 1 174 ? -5.551 6.830 6.849 1.00 94.94 174 TRP A CA 1
ATOM 1240 C C . TRP A 1 174 ? -5.708 5.493 7.589 1.00 94.94 174 TRP A C 1
ATOM 1242 O O . TRP A 1 174 ? -5.374 4.449 7.029 1.00 94.94 174 TRP A O 1
ATOM 1252 N N . GLU A 1 175 ? -6.222 5.487 8.825 1.00 94.75 175 GLU A N 1
ATOM 1253 C CA . GLU A 1 175 ? -6.458 4.246 9.568 1.00 94.75 175 GLU A CA 1
ATOM 1254 C C . GLU A 1 175 ? -7.460 3.347 8.834 1.00 94.75 175 GLU A C 1
ATOM 1256 O O . GLU A 1 175 ? -8.580 3.764 8.541 1.00 94.75 175 GLU A O 1
ATOM 1261 N N . GLY A 1 176 ? -7.049 2.114 8.524 1.00 94.56 176 GLY A N 1
ATOM 1262 C CA . GLY A 1 176 ? -7.838 1.187 7.707 1.00 94.56 176 GLY A CA 1
ATOM 1263 C C . GLY A 1 176 ? -7.952 1.570 6.224 1.00 94.56 176 GLY A C 1
ATOM 1264 O O . GLY A 1 176 ? -8.706 0.926 5.508 1.00 94.56 176 GLY A O 1
ATOM 1265 N N . GLY A 1 177 ? -7.232 2.597 5.758 1.00 95.81 177 GLY A N 1
ATOM 1266 C CA . GLY A 1 177 ? -7.266 3.077 4.369 1.00 95.81 177 GLY A CA 1
ATOM 1267 C C . GLY A 1 177 ? -6.159 2.525 3.466 1.00 95.81 177 GLY A C 1
ATOM 1268 O O . GLY A 1 177 ? -6.176 2.760 2.262 1.00 95.81 177 GLY A O 1
ATOM 1269 N N . LEU A 1 178 ? -5.185 1.805 4.027 1.00 97.25 178 LEU 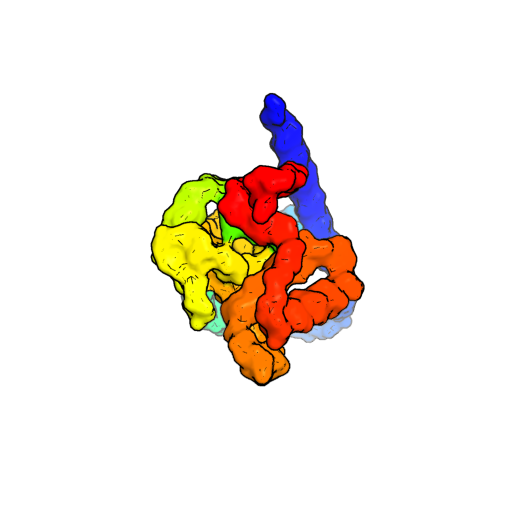A N 1
ATOM 1270 C CA . LEU A 1 178 ? -4.068 1.207 3.294 1.00 97.25 178 LEU A CA 1
ATOM 1271 C C . LEU A 1 178 ? -4.183 -0.316 3.371 1.00 97.25 178 LEU A C 1
ATOM 1273 O O . LEU A 1 178 ? -4.051 -0.891 4.450 1.00 97.25 178 LEU A O 1
ATOM 1277 N N . PHE A 1 179 ? -4.442 -0.969 2.237 1.00 98.19 179 PHE A N 1
ATOM 1278 C CA . PHE A 1 179 ? -4.743 -2.399 2.233 1.00 98.19 179 PHE A CA 1
ATOM 1279 C C . PHE A 1 179 ? -3.495 -3.256 2.543 1.00 98.19 179 PHE A C 1
ATOM 1281 O O . PHE A 1 179 ? -2.445 -3.040 1.924 1.00 98.19 179 PHE A O 1
ATOM 1288 N N . PRO A 1 180 ? -3.576 -4.233 3.464 1.00 97.62 180 PRO A N 1
ATOM 1289 C CA . PRO A 1 180 ? -2.490 -5.173 3.736 1.00 97.62 180 PRO A CA 1
ATOM 1290 C C . PRO A 1 180 ? -2.362 -6.206 2.607 1.00 97.62 180 PRO A C 1
ATOM 1292 O O . PRO A 1 180 ? -3.323 -6.884 2.259 1.00 97.62 180 PRO A O 1
ATOM 1295 N N . ASP A 1 181 ? -1.174 -6.313 2.012 1.00 98.19 181 ASP A N 1
ATOM 1296 C CA . ASP A 1 181 ? -0.860 -7.295 0.966 1.00 98.19 181 ASP A CA 1
ATOM 1297 C C . ASP A 1 181 ? 0.668 -7.426 0.802 1.00 98.19 181 ASP A C 1
ATOM 1299 O O . ASP A 1 181 ? 1.457 -6.699 1.426 1.00 98.19 181 ASP A O 1
ATOM 1303 N N . THR A 1 182 ? 1.099 -8.329 -0.075 1.00 96.81 182 THR A N 1
ATOM 1304 C CA . THR A 1 182 ? 2.443 -8.333 -0.651 1.00 96.81 182 THR A CA 1
ATOM 1305 C C . THR A 1 182 ? 2.437 -7.598 -1.991 1.00 96.81 182 THR A C 1
ATOM 1307 O O . THR A 1 182 ? 1.905 -8.076 -2.991 1.00 96.81 182 THR A O 1
ATOM 1310 N N . TYR A 1 183 ? 3.115 -6.457 -2.030 1.00 95.38 183 TYR A N 1
ATOM 1311 C CA . TYR A 1 183 ? 3.271 -5.619 -3.212 1.00 95.38 183 TYR A CA 1
ATOM 1312 C C . TYR A 1 183 ? 4.628 -5.849 -3.874 1.00 95.38 183 TYR A C 1
ATOM 1314 O O . TYR A 1 183 ? 5.630 -6.078 -3.199 1.00 95.38 183 TYR A O 1
ATOM 1322 N N . GLU A 1 184 ? 4.667 -5.759 -5.201 1.00 92.62 184 GLU A N 1
ATOM 1323 C CA . GLU A 1 184 ? 5.897 -5.784 -5.988 1.00 92.62 184 GLU A CA 1
ATOM 1324 C C . GLU A 1 184 ? 6.074 -4.433 -6.684 1.00 92.62 184 GLU A C 1
ATOM 1326 O O . GLU A 1 184 ? 5.149 -3.945 -7.338 1.00 92.62 184 GLU A O 1
ATOM 1331 N N . PHE A 1 185 ? 7.251 -3.830 -6.523 1.00 91.50 185 PHE A N 1
ATOM 1332 C CA . PHE A 1 185 ? 7.557 -2.502 -7.040 1.00 91.50 185 PHE A CA 1
ATOM 1333 C C . PHE A 1 185 ? 8.900 -2.467 -7.757 1.00 91.50 185 PHE A C 1
ATOM 1335 O O . PHE A 1 185 ? 9.806 -3.218 -7.406 1.00 91.50 185 PHE A O 1
ATOM 1342 N N . ALA A 1 186 ? 9.034 -1.551 -8.716 1.00 87.25 186 ALA A N 1
ATOM 1343 C CA . ALA A 1 186 ? 10.323 -1.183 -9.289 1.00 87.25 186 ALA A CA 1
ATOM 1344 C C . ALA A 1 186 ? 11.246 -0.575 -8.218 1.00 87.25 186 ALA A C 1
ATOM 1346 O O . ALA A 1 186 ? 10.772 0.099 -7.304 1.00 87.25 186 ALA A O 1
ATOM 1347 N N . SER A 1 187 ? 12.559 -0.778 -8.336 1.00 83.56 187 SER A N 1
ATOM 1348 C CA . SER A 1 187 ? 13.563 -0.287 -7.380 1.00 83.56 187 SER A CA 1
ATOM 1349 C C . SER A 1 187 ? 13.569 1.233 -7.177 1.00 83.56 187 SER A C 1
ATOM 1351 O O . SER A 1 187 ? 14.037 1.696 -6.141 1.00 83.56 187 SER A O 1
ATOM 1353 N N . ASP A 1 188 ? 13.078 2.008 -8.143 1.00 85.38 188 ASP A N 1
ATOM 1354 C CA . ASP A 1 188 ? 13.017 3.473 -8.122 1.00 85.38 188 ASP A CA 1
ATOM 1355 C C . ASP A 1 188 ? 11.630 4.035 -7.761 1.00 85.38 188 ASP A C 1
ATOM 1357 O O . ASP A 1 188 ? 11.433 5.249 -7.827 1.00 85.38 188 ASP A O 1
ATOM 1361 N N . VAL A 1 189 ? 10.680 3.177 -7.359 1.00 94.31 189 VAL A N 1
ATOM 1362 C CA . VAL A 1 189 ? 9.333 3.599 -6.945 1.00 94.31 189 VAL A CA 1
ATOM 1363 C C . VAL A 1 189 ? 9.399 4.612 -5.800 1.00 94.31 189 VAL A C 1
ATOM 1365 O O . VAL A 1 189 ? 10.137 4.427 -4.833 1.00 94.31 189 VAL A O 1
ATOM 1368 N N . SER A 1 190 ? 8.589 5.664 -5.861 1.00 96.56 190 SER A N 1
ATOM 1369 C CA . SER A 1 190 ? 8.526 6.667 -4.795 1.00 96.56 190 SER A CA 1
ATOM 1370 C C . SER A 1 190 ? 7.646 6.229 -3.606 1.00 96.56 190 SER A C 1
ATOM 1372 O O . SER A 1 190 ? 6.705 5.448 -3.781 1.00 96.56 190 SER A O 1
ATOM 1374 N N . PRO A 1 191 ? 7.851 6.790 -2.394 1.00 97.06 191 PRO A N 1
ATOM 1375 C CA . PRO A 1 191 ? 6.975 6.559 -1.238 1.00 97.06 191 PRO A CA 1
ATOM 1376 C C . PRO A 1 191 ? 5.499 6.852 -1.528 1.00 97.06 191 PRO A C 1
ATOM 1378 O O . PRO A 1 191 ? 4.616 6.102 -1.114 1.00 97.06 191 PRO A O 1
ATOM 1381 N N . LYS A 1 192 ? 5.236 7.917 -2.297 1.00 96.94 192 LYS A N 1
ATOM 1382 C CA . LYS A 1 192 ? 3.892 8.291 -2.746 1.00 96.94 192 LYS A CA 1
ATOM 1383 C C . LYS A 1 192 ? 3.250 7.184 -3.576 1.00 96.94 192 LYS A C 1
ATOM 1385 O O . LYS A 1 192 ? 2.107 6.828 -3.323 1.00 96.94 192 LYS A O 1
ATOM 1390 N N . GLU A 1 193 ? 3.962 6.643 -4.560 1.00 97.06 193 GLU A N 1
ATOM 1391 C CA . GLU A 1 193 ? 3.426 5.591 -5.432 1.00 97.06 193 GLU A CA 1
ATOM 1392 C C . GLU A 1 193 ? 3.162 4.291 -4.667 1.00 97.06 193 GLU A C 1
ATOM 1394 O O . GLU A 1 193 ? 2.146 3.642 -4.917 1.00 97.06 193 GLU A O 1
ATOM 1399 N N . ILE A 1 194 ? 4.020 3.946 -3.699 1.00 97.56 194 ILE A N 1
ATOM 1400 C CA . ILE A 1 194 ? 3.791 2.808 -2.798 1.00 97.56 194 ILE A CA 1
ATOM 1401 C C . ILE A 1 194 ? 2.470 2.995 -2.043 1.00 97.56 194 ILE A C 1
ATOM 1403 O O . ILE A 1 194 ? 1.589 2.137 -2.116 1.00 97.56 194 ILE A O 1
ATOM 1407 N N . LEU A 1 195 ? 2.304 4.125 -1.351 1.00 97.25 195 LEU A N 1
ATOM 1408 C CA . LEU A 1 195 ? 1.106 4.384 -0.550 1.00 97.25 195 LEU A CA 1
ATOM 1409 C C . LEU A 1 195 ? -0.152 4.511 -1.417 1.00 97.25 195 LEU A C 1
ATOM 1411 O O . LEU A 1 195 ? -1.184 3.933 -1.084 1.00 97.25 195 LEU A O 1
ATOM 1415 N N . GLN A 1 196 ? -0.059 5.188 -2.564 1.00 97.62 196 GLN A N 1
ATOM 1416 C CA . GLN A 1 196 ? -1.157 5.297 -3.524 1.00 97.62 196 GLN A CA 1
ATOM 1417 C C . GLN A 1 196 ? -1.600 3.918 -4.014 1.00 97.62 196 GLN A C 1
ATOM 1419 O O . GLN A 1 196 ? -2.797 3.663 -4.161 1.00 97.62 196 GLN A O 1
ATOM 1424 N N . ARG A 1 197 ? -0.654 3.000 -4.257 1.00 98.12 197 ARG A N 1
ATOM 1425 C CA . ARG A 1 197 ? -0.971 1.628 -4.659 1.00 98.12 197 ARG A CA 1
ATOM 1426 C C . ARG A 1 197 ? -1.743 0.897 -3.566 1.00 98.12 197 ARG A C 1
ATOM 1428 O O . ARG A 1 197 ? -2.712 0.210 -3.892 1.00 98.12 197 ARG A O 1
ATOM 1435 N N . MET A 1 198 ? -1.361 1.066 -2.302 1.00 98.31 198 MET A N 1
ATOM 1436 C CA . MET A 1 198 ? -2.076 0.484 -1.161 1.00 98.31 198 MET A CA 1
ATOM 1437 C C . MET A 1 198 ? -3.484 1.075 -0.996 1.00 98.31 198 MET A C 1
ATOM 1439 O O . MET A 1 198 ? -4.436 0.316 -0.821 1.00 98.31 198 MET A O 1
ATOM 1443 N N . ALA A 1 199 ? -3.636 2.398 -1.114 1.00 97.69 199 ALA A N 1
ATOM 1444 C CA . ALA A 1 199 ? -4.928 3.089 -1.040 1.00 97.69 199 ALA A CA 1
ATOM 1445 C C . ALA A 1 199 ? -5.868 2.683 -2.186 1.00 97.69 199 ALA A C 1
ATOM 1447 O O . ALA A 1 199 ? -7.013 2.300 -1.965 1.00 97.69 199 ALA A O 1
ATOM 1448 N N . THR A 1 200 ? -5.351 2.643 -3.416 1.00 97.88 200 THR A N 1
ATOM 1449 C CA . THR A 1 200 ? -6.104 2.174 -4.593 1.00 97.88 200 THR A CA 1
ATOM 1450 C C . THR A 1 200 ? -6.537 0.716 -4.430 1.00 97.88 200 THR A C 1
ATOM 1452 O O . THR A 1 200 ? -7.625 0.333 -4.849 1.00 97.88 200 THR A O 1
ATOM 1455 N N . THR A 1 201 ? -5.689 -0.118 -3.823 1.00 98.19 201 THR A N 1
ATOM 1456 C CA . THR A 1 201 ? -6.031 -1.520 -3.551 1.00 98.19 201 THR A CA 1
ATOM 1457 C C . THR A 1 201 ? -7.134 -1.613 -2.498 1.00 98.19 201 THR A C 1
ATOM 1459 O O . THR A 1 201 ? -8.044 -2.419 -2.664 1.00 98.19 201 THR A O 1
ATOM 1462 N N . MET A 1 202 ? -7.113 -0.761 -1.467 1.00 97.81 202 MET A N 1
ATOM 1463 C CA . MET A 1 202 ? -8.197 -0.675 -0.484 1.00 97.81 202 MET A CA 1
ATOM 1464 C C . MET A 1 202 ? -9.520 -0.301 -1.150 1.00 97.81 202 MET A C 1
ATOM 1466 O O . MET A 1 202 ? -10.511 -1.005 -0.969 1.00 97.81 202 MET A O 1
ATOM 1470 N N . ASP A 1 203 ? -9.518 0.742 -1.978 1.00 96.94 203 ASP A N 1
ATOM 1471 C CA . ASP A 1 203 ? -10.702 1.181 -2.718 1.00 96.94 203 ASP A CA 1
ATOM 1472 C C . ASP A 1 203 ? -11.282 0.044 -3.575 1.00 96.94 203 ASP A C 1
ATOM 1474 O O . ASP A 1 203 ? -12.466 -0.268 -3.480 1.00 96.94 203 ASP A O 1
ATOM 1478 N N . GLN A 1 204 ? -10.434 -0.663 -4.329 1.00 97.56 204 GLN A N 1
ATOM 1479 C CA . GLN A 1 204 ? -10.851 -1.814 -5.141 1.00 97.56 204 GLN A CA 1
ATOM 1480 C C . GLN A 1 204 ? -11.440 -2.953 -4.303 1.00 97.56 204 GLN A C 1
ATOM 1482 O O . GLN A 1 204 ? -12.352 -3.653 -4.746 1.00 97.56 204 GLN A O 1
ATOM 1487 N N . ARG A 1 205 ? -10.905 -3.183 -3.100 1.00 97.25 205 ARG A N 1
ATOM 1488 C CA . ARG A 1 205 ? -11.397 -4.226 -2.191 1.00 97.25 205 ARG A CA 1
ATOM 1489 C C . ARG A 1 205 ? -12.754 -3.845 -1.625 1.00 97.25 205 ARG A C 1
ATOM 1491 O O . ARG A 1 205 ? -13.647 -4.688 -1.643 1.00 97.25 205 ARG A O 1
ATOM 1498 N N . ILE A 1 206 ? -12.931 -2.589 -1.225 1.00 96.31 206 ILE A N 1
ATOM 1499 C CA . ILE A 1 206 ? -14.224 -2.055 -0.794 1.00 96.31 206 ILE A CA 1
ATOM 1500 C C . ILE A 1 206 ? -15.260 -2.194 -1.916 1.00 96.31 206 ILE A C 1
ATOM 1502 O O . ILE A 1 206 ? -16.332 -2.745 -1.680 1.00 96.31 206 ILE A O 1
ATOM 1506 N N . GLU A 1 207 ? -14.931 -1.782 -3.141 1.00 96.06 207 GLU A N 1
ATOM 1507 C CA . GLU A 1 207 ? -15.830 -1.872 -4.304 1.00 96.06 207 GLU A CA 1
ATOM 1508 C C . GLU A 1 207 ? -16.207 -3.314 -4.679 1.00 96.06 207 GLU A C 1
ATOM 1510 O O . GLU A 1 207 ? -17.236 -3.544 -5.313 1.00 96.06 207 GLU A O 1
ATOM 1515 N N . SER A 1 208 ? -15.379 -4.294 -4.307 1.00 96.50 208 SER A N 1
ATOM 1516 C CA . SER A 1 208 ? -15.627 -5.710 -4.600 1.00 96.50 208 SER A CA 1
ATOM 1517 C C . SER A 1 208 ? -16.574 -6.407 -3.617 1.00 96.50 208 SER A C 1
ATOM 1519 O O . SER A 1 208 ? -17.010 -7.527 -3.890 1.00 96.50 208 SER A O 1
ATOM 1521 N N . VAL A 1 209 ? -16.876 -5.775 -2.481 1.00 95.38 209 VAL A N 1
ATOM 1522 C CA . VAL A 1 209 ? -17.733 -6.326 -1.424 1.00 95.38 209 VAL A CA 1
ATOM 1523 C C . VAL A 1 209 ? -19.176 -5.857 -1.622 1.00 95.38 209 VAL A C 1
ATOM 1525 O O . VAL A 1 209 ? -19.428 -4.706 -1.968 1.00 95.38 209 VAL A O 1
ATOM 1528 N N . ASP A 1 210 ? -20.136 -6.754 -1.386 1.00 95.94 210 ASP A N 1
ATOM 1529 C CA . ASP A 1 210 ? -21.551 -6.393 -1.293 1.00 95.94 210 ASP A CA 1
ATOM 1530 C C . ASP A 1 210 ? -21.851 -5.853 0.112 1.00 95.94 210 ASP A C 1
ATOM 1532 O O . ASP A 1 210 ? -21.765 -6.580 1.103 1.00 95.94 210 ASP A O 1
ATOM 1536 N N . TRP A 1 211 ? -22.183 -4.566 0.191 1.00 94.94 211 TRP A N 1
ATOM 1537 C CA . TRP A 1 211 ? -22.457 -3.860 1.444 1.00 94.94 211 TRP A CA 1
ATOM 1538 C C . TRP A 1 211 ? -23.941 -3.850 1.826 1.00 94.94 211 TRP A C 1
ATOM 1540 O O . TRP A 1 211 ? -24.283 -3.332 2.889 1.00 94.94 211 TRP A O 1
ATOM 1550 N N . SER A 1 212 ? -24.826 -4.421 1.003 1.00 95.06 212 SER A N 1
ATOM 1551 C CA . SER A 1 212 ? -26.282 -4.274 1.148 1.00 95.06 212 SER A CA 1
ATOM 1552 C C . SER A 1 212 ? -26.829 -4.742 2.502 1.00 95.06 212 SER A C 1
ATOM 1554 O O . SER A 1 212 ? -27.686 -4.071 3.078 1.00 95.06 212 SER A O 1
ATOM 1556 N N . ASP A 1 213 ? -26.300 -5.836 3.053 1.00 91.62 213 ASP A N 1
ATOM 1557 C CA . ASP A 1 213 ? -26.696 -6.340 4.374 1.00 91.62 213 ASP A CA 1
ATOM 1558 C C . ASP A 1 213 ? -26.319 -5.367 5.505 1.00 91.62 213 ASP A C 1
ATOM 1560 O O . ASP A 1 213 ? -27.092 -5.173 6.444 1.00 91.62 213 ASP A O 1
ATOM 1564 N N . LEU A 1 214 ? -25.156 -4.714 5.414 1.00 93.00 214 LEU A N 1
ATOM 1565 C CA . LEU A 1 214 ? -24.714 -3.717 6.395 1.00 93.00 214 LEU A CA 1
ATOM 1566 C C . LEU A 1 214 ? -25.477 -2.397 6.229 1.00 93.00 214 LEU A C 1
ATOM 1568 O O . LEU A 1 214 ? -25.913 -1.805 7.218 1.00 93.00 214 LEU A O 1
ATOM 1572 N N . GLU A 1 215 ? -25.724 -1.970 4.993 1.00 93.81 215 GLU A N 1
ATOM 1573 C CA . GLU A 1 215 ? -26.528 -0.781 4.700 1.00 93.81 215 GLU A CA 1
ATOM 1574 C C . GLU A 1 215 ? -27.969 -0.926 5.209 1.00 93.81 215 GLU A C 1
ATOM 1576 O O . GLU A 1 215 ? -28.535 0.031 5.744 1.00 93.81 215 GLU A O 1
ATOM 1581 N N . ALA A 1 216 ? -28.555 -2.126 5.120 1.00 92.94 216 ALA A N 1
ATOM 1582 C CA . ALA A 1 216 ? -29.873 -2.427 5.682 1.00 92.94 216 ALA A CA 1
ATOM 1583 C C . ALA A 1 216 ? -29.919 -2.285 7.216 1.00 92.94 216 ALA A C 1
ATOM 1585 O O . ALA A 1 216 ? -30.982 -2.006 7.774 1.00 92.94 216 ALA A O 1
ATOM 1586 N N . LEU A 1 217 ? -28.770 -2.425 7.885 1.00 90.75 217 LEU A N 1
ATOM 1587 C CA . LEU A 1 217 ? -28.584 -2.177 9.318 1.00 90.75 217 LEU A CA 1
ATOM 1588 C C . LEU A 1 217 ? -28.211 -0.715 9.630 1.00 90.75 217 LEU A C 1
ATOM 1590 O O . LEU A 1 217 ? -27.983 -0.372 10.788 1.00 90.75 217 LEU A O 1
ATOM 1594 N N . GLY A 1 218 ? -28.150 0.159 8.620 1.00 92.94 218 GLY A N 1
ATOM 1595 C CA . GLY A 1 218 ? -27.743 1.558 8.769 1.00 92.94 218 GLY A CA 1
ATOM 1596 C C . GLY A 1 218 ? -26.239 1.753 8.975 1.00 92.94 218 GLY A C 1
ATOM 1597 O O . GLY A 1 218 ? -25.823 2.830 9.399 1.00 92.94 218 GLY A O 1
ATOM 1598 N N . ILE A 1 219 ? -25.426 0.733 8.690 1.00 94.44 219 ILE A N 1
ATOM 1599 C CA . ILE A 1 219 ? -23.969 0.763 8.829 1.00 94.44 219 ILE A CA 1
ATOM 1600 C C . ILE A 1 219 ? -23.368 1.263 7.516 1.00 94.44 219 ILE A C 1
ATOM 1602 O O . ILE A 1 219 ? -23.620 0.703 6.450 1.00 94.44 219 ILE A O 1
ATOM 1606 N N . THR A 1 220 ? -22.567 2.327 7.585 1.00 94.25 220 THR A N 1
ATOM 1607 C CA . THR A 1 220 ? -21.863 2.842 6.405 1.00 94.25 220 THR A CA 1
ATOM 1608 C C . THR A 1 220 ? -20.672 1.955 6.050 1.00 94.25 220 THR A C 1
ATOM 1610 O O . THR A 1 220 ? -20.139 1.250 6.903 1.00 94.25 220 THR A O 1
ATOM 1613 N N . VAL A 1 221 ? -20.176 2.042 4.813 1.00 93.62 221 VAL A N 1
ATOM 1614 C CA . VAL A 1 221 ? -18.938 1.357 4.393 1.00 93.62 221 VAL A CA 1
ATOM 1615 C C . VAL A 1 221 ? -17.779 1.638 5.357 1.00 93.62 221 VAL A C 1
ATOM 1617 O O . VAL A 1 221 ? -17.073 0.723 5.774 1.00 93.62 221 VAL A O 1
ATOM 1620 N N . LYS A 1 222 ? -17.614 2.901 5.774 1.00 91.25 222 LYS A N 1
ATOM 1621 C CA . LYS A 1 222 ? -16.563 3.300 6.717 1.00 91.25 222 LYS A CA 1
ATOM 1622 C C . LYS A 1 222 ? -16.729 2.624 8.079 1.00 91.25 222 LYS A C 1
ATOM 1624 O O . LYS A 1 222 ? -15.752 2.116 8.623 1.00 91.25 222 LYS A O 1
ATOM 1629 N N . ASP A 1 223 ? -17.951 2.580 8.605 1.00 93.75 223 ASP A N 1
ATOM 1630 C CA . ASP A 1 223 ? -18.241 1.883 9.863 1.00 93.75 223 ASP A CA 1
ATOM 1631 C C . ASP A 1 223 ? -18.031 0.372 9.723 1.00 93.75 223 ASP A C 1
ATOM 1633 O O . ASP A 1 223 ? -17.514 -0.268 10.635 1.00 93.75 223 ASP A O 1
ATOM 1637 N N . GLY A 1 224 ? -18.346 -0.195 8.559 1.00 95.31 224 GLY A N 1
ATOM 1638 C CA . GLY A 1 224 ? -18.061 -1.586 8.229 1.00 95.31 224 GLY A CA 1
ATOM 1639 C C . GLY A 1 224 ? -16.565 -1.908 8.265 1.00 95.31 224 GLY A C 1
ATOM 1640 O O . GLY A 1 224 ? -16.177 -2.916 8.852 1.00 95.31 224 GLY A O 1
ATOM 1641 N N . VAL A 1 225 ? -15.707 -1.032 7.730 1.00 95.25 225 VAL A N 1
ATOM 1642 C CA . VAL A 1 225 ? -14.242 -1.189 7.832 1.00 95.25 225 VAL A CA 1
ATOM 1643 C C . VAL A 1 225 ? -13.758 -1.058 9.283 1.00 95.25 225 VAL A C 1
ATOM 1645 O O . VAL A 1 225 ? -12.867 -1.799 9.699 1.00 95.25 225 VAL A O 1
ATOM 1648 N N . ILE A 1 226 ? -14.362 -0.179 10.089 1.00 94.56 226 ILE A N 1
ATOM 1649 C CA . ILE A 1 226 ? -14.065 -0.083 11.531 1.00 94.56 226 ILE A CA 1
ATOM 1650 C C . ILE A 1 226 ? -14.469 -1.375 12.257 1.00 94.56 226 ILE A C 1
ATOM 1652 O O . ILE A 1 226 ? -13.712 -1.891 13.076 1.00 94.56 226 ILE A O 1
ATOM 1656 N N . ILE A 1 227 ? -15.636 -1.939 11.950 1.00 95.75 227 ILE A N 1
ATOM 1657 C CA . ILE A 1 227 ? -16.064 -3.226 12.510 1.00 95.75 227 ILE A CA 1
ATOM 1658 C C . ILE A 1 227 ? -15.102 -4.336 12.075 1.00 95.75 227 ILE A C 1
ATOM 1660 O O . ILE A 1 227 ? -14.717 -5.162 12.899 1.00 95.75 227 ILE A O 1
ATOM 1664 N N . ALA A 1 228 ? -14.660 -4.340 10.816 1.00 95.88 228 ALA A N 1
ATOM 1665 C CA . ALA A 1 228 ? -13.686 -5.307 10.323 1.00 95.88 228 ALA A CA 1
ATOM 1666 C C . ALA A 1 228 ? -12.343 -5.206 11.067 1.00 95.88 228 ALA A C 1
ATOM 1668 O O . ALA A 1 228 ? -11.786 -6.238 11.433 1.00 95.88 228 ALA A O 1
ATOM 1669 N N . SER A 1 229 ? -11.853 -3.996 11.364 1.00 95.75 229 SER A N 1
ATOM 1670 C CA . SER A 1 229 ? -10.608 -3.820 12.129 1.00 95.75 229 SER A CA 1
ATOM 1671 C C . SER A 1 229 ? -10.734 -4.314 13.573 1.00 95.75 229 SER A C 1
ATOM 1673 O O . SER A 1 229 ? -9.802 -4.913 14.112 1.00 95.75 229 SER A O 1
ATOM 1675 N N . ILE A 1 230 ? -11.910 -4.138 14.179 1.00 95.50 230 ILE A N 1
ATOM 1676 C CA . ILE A 1 230 ? -12.246 -4.689 15.492 1.00 95.50 230 ILE A CA 1
ATOM 1677 C C . ILE A 1 230 ? -12.248 -6.221 15.452 1.00 95.50 230 ILE A C 1
ATOM 1679 O O . ILE A 1 230 ? -11.591 -6.854 16.279 1.00 95.50 230 ILE A O 1
ATOM 1683 N N . VAL A 1 231 ? -12.956 -6.818 14.490 1.00 96.56 231 VAL A N 1
ATOM 1684 C CA . VAL A 1 231 ? -13.026 -8.278 14.325 1.00 96.56 231 VAL A CA 1
ATOM 1685 C C . VAL A 1 231 ? -11.630 -8.859 14.118 1.00 96.56 231 VAL A C 1
ATOM 1687 O O . VAL A 1 231 ? -11.288 -9.844 14.767 1.00 96.56 231 VAL A O 1
ATOM 1690 N N . GLU A 1 232 ? -10.812 -8.224 13.281 1.00 95.56 232 GLU A N 1
ATOM 1691 C CA . GLU A 1 232 ? -9.435 -8.644 13.020 1.00 95.56 232 GLU A CA 1
ATOM 1692 C C . GLU A 1 232 ? -8.561 -8.589 14.276 1.00 95.56 232 GLU A C 1
ATOM 1694 O O . GLU A 1 232 ? -7.766 -9.489 14.522 1.00 95.56 232 GLU A O 1
ATOM 1699 N N . SER A 1 233 ? -8.740 -7.570 15.118 1.00 92.81 233 SER A N 1
ATOM 1700 C CA . SER A 1 233 ? -7.962 -7.438 16.354 1.00 92.81 233 SER A CA 1
ATOM 1701 C C . SER A 1 233 ? -8.304 -8.474 17.435 1.00 92.81 233 SER A C 1
ATOM 1703 O O . SER A 1 233 ? -7.462 -8.770 18.284 1.00 92.81 233 SER A O 1
ATOM 1705 N N . GLU A 1 234 ? -9.520 -9.025 17.409 1.00 92.56 234 GLU A N 1
ATOM 1706 C CA . GLU A 1 234 ? -10.012 -10.001 18.392 1.00 92.56 234 GLU A CA 1
ATOM 1707 C C . GLU A 1 234 ? -9.872 -11.453 17.912 1.00 92.56 234 GLU A C 1
ATOM 1709 O O . GLU A 1 234 ? -9.700 -12.375 18.718 1.00 92.56 234 GLU A O 1
ATOM 1714 N N . ALA A 1 235 ? -9.952 -11.679 16.600 1.00 92.56 235 ALA A N 1
ATOM 1715 C CA . ALA A 1 235 ? -9.898 -13.011 16.025 1.00 92.56 235 ALA A CA 1
ATOM 1716 C C . ALA A 1 235 ? -8.499 -13.625 16.159 1.00 92.56 235 ALA A C 1
ATOM 1718 O O . ALA A 1 235 ? -7.486 -13.036 15.796 1.00 92.56 235 ALA A O 1
ATOM 1719 N N . LYS A 1 236 ? -8.445 -14.864 16.656 1.00 90.31 236 LYS A N 1
ATOM 1720 C CA . LYS A 1 236 ? -7.214 -15.676 16.651 1.00 90.31 236 LYS A CA 1
ATOM 1721 C C . LYS A 1 236 ? -7.173 -16.651 15.484 1.00 90.31 236 LYS A C 1
ATOM 1723 O O . LYS A 1 236 ? -6.092 -17.066 15.076 1.00 90.31 236 LYS A O 1
ATOM 1728 N N . LEU A 1 237 ? -8.351 -17.054 15.015 1.00 93.25 237 LEU A N 1
ATOM 1729 C CA . LEU A 1 237 ? -8.565 -17.996 13.930 1.00 93.25 237 LEU A CA 1
ATOM 1730 C C . LEU A 1 237 ? -9.615 -17.424 12.980 1.00 93.25 237 LEU A C 1
ATOM 1732 O O . LEU A 1 237 ? -10.573 -16.783 13.414 1.00 93.25 237 LEU A O 1
ATOM 1736 N N . ASP A 1 238 ? -9.476 -17.729 11.693 1.00 92.12 238 ASP A N 1
ATOM 1737 C CA . ASP A 1 238 ? -10.409 -17.282 10.654 1.00 92.12 238 ASP A CA 1
ATOM 1738 C C . ASP A 1 238 ? -11.854 -17.724 10.936 1.00 92.12 238 ASP A C 1
ATOM 1740 O O . ASP A 1 238 ? -12.802 -16.990 10.66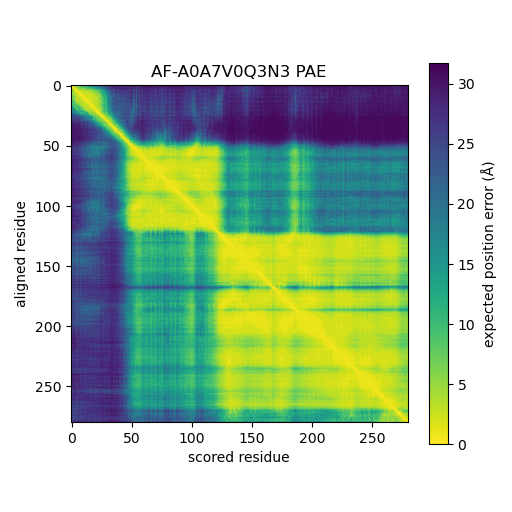0 1.00 92.12 238 ASP A O 1
ATOM 1744 N N . GLU A 1 239 ? -12.017 -18.907 11.533 1.00 95.06 239 GLU A N 1
ATOM 1745 C CA . GLU A 1 239 ? -13.310 -19.506 11.883 1.00 95.06 239 GLU A CA 1
ATOM 1746 C C . GLU A 1 239 ? -14.067 -18.715 12.965 1.00 95.06 239 GLU A C 1
ATOM 1748 O O . GLU A 1 239 ? -15.296 -18.781 13.023 1.00 95.06 239 GLU A O 1
ATOM 1753 N N . ASP A 1 240 ? -13.358 -17.936 13.791 1.00 94.88 240 ASP A N 1
ATOM 1754 C CA . ASP A 1 240 ? -13.958 -17.138 14.865 1.00 94.88 240 ASP A CA 1
ATOM 1755 C C . ASP A 1 240 ? -14.535 -15.811 14.341 1.00 94.88 240 ASP A C 1
ATOM 1757 O O . ASP A 1 240 ? -15.452 -15.249 14.951 1.00 94.88 240 ASP A O 1
ATOM 1761 N N . ARG A 1 241 ? -14.040 -15.309 13.197 1.00 96.25 241 ARG A N 1
ATOM 1762 C CA . ARG A 1 241 ? -14.408 -13.987 12.657 1.00 96.25 241 ARG A CA 1
ATOM 1763 C C . ARG A 1 241 ? -15.924 -13.801 12.484 1.00 96.25 241 ARG A C 1
ATOM 1765 O O . ARG A 1 241 ? -16.424 -12.772 12.940 1.00 96.25 241 ARG A O 1
ATOM 1772 N N . PRO A 1 242 ? -16.699 -14.756 11.922 1.00 96.25 242 PRO A N 1
ATOM 1773 C CA . PRO A 1 242 ? -18.148 -14.593 11.784 1.00 96.25 242 PRO A CA 1
ATOM 1774 C C . PRO A 1 242 ? -18.880 -14.507 13.129 1.00 96.25 242 PRO A C 1
ATOM 1776 O O . PRO A 1 242 ? -19.851 -13.764 13.263 1.00 96.25 242 PRO A O 1
ATOM 1779 N N . VAL A 1 243 ? -18.411 -15.247 14.141 1.00 96.44 243 VAL A N 1
ATOM 1780 C CA . VAL A 1 243 ? -19.013 -15.235 15.483 1.00 96.44 243 VAL A CA 1
ATOM 1781 C C . VAL A 1 243 ? -18.732 -13.905 16.174 1.00 96.44 243 VAL A C 1
ATOM 1783 O O . VAL A 1 243 ? -19.651 -13.298 16.726 1.00 96.44 243 VAL A O 1
ATOM 1786 N N . ILE A 1 244 ? -17.489 -13.425 16.106 1.00 96.25 244 ILE A N 1
ATOM 1787 C CA . ILE A 1 244 ? -17.085 -12.129 16.667 1.00 96.25 244 ILE A CA 1
ATOM 1788 C C . ILE A 1 244 ? -17.857 -10.995 15.983 1.00 96.25 244 ILE A C 1
ATOM 1790 O O . ILE A 1 244 ? -18.447 -10.163 16.674 1.00 96.25 244 ILE A O 1
ATOM 1794 N N . ALA A 1 245 ? -17.940 -11.001 14.648 1.00 96.06 245 ALA A N 1
ATOM 1795 C CA . ALA A 1 245 ? -18.718 -10.025 13.886 1.00 96.06 245 ALA A CA 1
ATOM 1796 C C . ALA A 1 245 ? -20.195 -10.024 14.309 1.00 96.06 245 ALA A C 1
ATOM 1798 O O . ALA A 1 245 ? -20.755 -8.965 14.591 1.00 96.06 245 ALA A O 1
ATOM 1799 N N . GLY A 1 246 ? -20.806 -11.206 14.450 1.00 95.44 246 GLY A N 1
ATOM 1800 C CA . GLY A 1 246 ? -22.178 -11.336 14.939 1.00 95.44 246 GLY A CA 1
ATOM 1801 C C . GLY A 1 246 ? -22.374 -10.744 16.338 1.00 95.44 246 GLY A C 1
ATOM 1802 O O . GLY A 1 246 ? -23.364 -10.059 16.581 1.00 95.44 246 GLY A O 1
ATOM 1803 N N . VAL A 1 247 ? -21.425 -10.939 17.261 1.00 96.12 247 VAL A N 1
ATOM 1804 C CA . VAL A 1 247 ? -21.484 -10.328 18.601 1.00 96.12 247 VAL A CA 1
ATOM 1805 C C . VAL A 1 247 ? -21.401 -8.803 18.528 1.00 96.12 247 VAL A C 1
ATOM 1807 O O . VAL A 1 247 ? -22.170 -8.137 19.220 1.00 96.12 247 VAL A O 1
ATOM 1810 N N . VAL A 1 248 ? -20.503 -8.250 17.707 1.00 96.19 248 VAL A N 1
ATOM 1811 C CA . VAL A 1 248 ? -20.374 -6.795 17.524 1.00 96.19 248 VAL A CA 1
ATOM 1812 C C . VAL A 1 248 ? -21.679 -6.209 16.989 1.00 96.19 248 VAL A C 1
ATOM 1814 O O . VAL A 1 248 ? -22.227 -5.294 17.602 1.00 96.19 248 VAL A O 1
ATOM 1817 N N . LEU A 1 249 ? -22.222 -6.780 15.912 1.00 95.44 249 LEU A N 1
ATOM 1818 C CA . LEU A 1 249 ? -23.462 -6.308 15.294 1.00 95.44 249 LEU A CA 1
ATOM 1819 C C . LEU A 1 249 ? -24.659 -6.402 16.252 1.00 95.44 249 LEU A C 1
ATOM 1821 O O . LEU A 1 249 ? -25.383 -5.423 16.413 1.00 95.44 249 LEU A O 1
ATOM 1825 N N . ASN A 1 250 ? -24.809 -7.520 16.973 1.00 95.31 250 ASN A N 1
ATOM 1826 C CA . ASN A 1 250 ? -25.880 -7.691 17.961 1.00 95.31 250 ASN A CA 1
ATOM 1827 C C . ASN A 1 250 ? -25.821 -6.643 19.082 1.00 95.31 250 ASN A C 1
ATOM 1829 O O . ASN A 1 250 ? -26.860 -6.222 19.585 1.00 95.31 250 ASN A O 1
ATOM 1833 N N . ARG A 1 251 ? -24.617 -6.235 19.514 1.00 96.44 251 ARG A N 1
ATOM 1834 C CA . ARG A 1 251 ? -24.457 -5.190 20.539 1.00 96.44 251 ARG A CA 1
ATOM 1835 C C . ARG A 1 251 ? -24.809 -3.810 19.997 1.00 96.44 251 ARG A C 1
ATOM 1837 O O . ARG A 1 251 ? -25.486 -3.062 20.699 1.00 96.44 251 ARG A O 1
ATOM 1844 N N . LEU A 1 252 ? -24.389 -3.498 18.771 1.00 93.50 252 LEU A N 1
ATOM 1845 C CA . LEU A 1 252 ? -24.731 -2.236 18.112 1.00 93.50 252 LEU A CA 1
ATOM 1846 C C . LEU A 1 252 ? -26.247 -2.091 17.922 1.00 93.50 252 LEU A C 1
ATOM 1848 O O . LEU A 1 252 ? -26.785 -1.020 18.186 1.00 93.50 252 LEU A O 1
ATOM 1852 N N . GLU A 1 253 ? -26.945 -3.167 17.549 1.00 92.69 253 GLU A N 1
ATOM 1853 C CA . GLU A 1 253 ? -28.401 -3.158 17.341 1.00 92.69 253 GLU A CA 1
ATOM 1854 C C . GLU A 1 253 ? -29.190 -2.761 18.603 1.00 92.69 253 GLU A C 1
ATOM 1856 O O . GLU A 1 253 ? -30.231 -2.109 18.514 1.00 92.69 253 GLU A O 1
ATOM 1861 N N . ILE A 1 254 ? -28.690 -3.120 19.790 1.00 94.75 254 ILE A N 1
ATOM 1862 C CA . ILE A 1 254 ? -29.348 -2.848 21.080 1.00 94.75 254 ILE A CA 1
ATOM 1863 C C . ILE A 1 254 ? -28.707 -1.696 21.868 1.00 94.75 254 ILE A C 1
ATOM 1865 O O . ILE A 1 254 ? -28.954 -1.582 23.070 1.00 94.75 254 ILE A O 1
ATOM 1869 N N . ASP A 1 255 ? -27.884 -0.868 21.216 1.00 93.25 255 ASP A N 1
ATOM 1870 C CA . ASP A 1 255 ? -27.176 0.272 21.825 1.00 93.25 255 ASP A CA 1
ATOM 1871 C C . ASP A 1 255 ? -26.324 -0.126 23.053 1.00 93.25 255 ASP A C 1
ATOM 1873 O O . ASP A 1 255 ? -26.249 0.565 24.073 1.00 93.25 255 ASP A O 1
ATOM 1877 N N . MET A 1 256 ? -25.692 -1.303 22.985 1.00 95.00 256 MET A N 1
ATOM 1878 C CA . MET A 1 256 ? -24.814 -1.818 24.034 1.00 95.00 256 MET A CA 1
ATOM 1879 C C . MET A 1 256 ? -23.344 -1.477 23.735 1.00 95.00 256 MET A C 1
ATOM 1881 O O . MET A 1 256 ? -22.869 -1.735 22.627 1.00 95.00 256 MET A O 1
ATOM 1885 N N . PRO A 1 257 ? -22.565 -0.996 24.727 1.00 94.12 257 PRO A N 1
ATOM 1886 C CA . PRO A 1 257 ? -21.128 -0.795 24.563 1.00 94.12 257 PRO A CA 1
ATOM 1887 C C . PRO A 1 257 ? -20.393 -2.072 24.117 1.00 94.12 257 PRO A C 1
ATOM 1889 O O . PRO A 1 257 ? -20.605 -3.156 24.671 1.00 94.12 257 PRO A O 1
ATOM 1892 N N . LEU A 1 258 ? -19.472 -1.941 23.155 1.00 94.12 258 LEU A N 1
ATOM 1893 C CA . LEU A 1 258 ? -18.732 -3.085 22.608 1.00 94.12 258 LEU A CA 1
ATOM 1894 C C . LEU A 1 258 ? -17.777 -3.724 23.622 1.00 94.12 258 LEU A C 1
ATOM 1896 O O . LEU A 1 258 ? -17.660 -4.943 23.628 1.00 94.12 258 LEU A O 1
ATOM 1900 N N . GLN A 1 259 ? -17.161 -2.930 24.508 1.00 92.38 259 GLN A N 1
ATOM 1901 C CA . GLN A 1 259 ? -16.232 -3.402 25.551 1.00 92.38 259 GLN A CA 1
ATOM 1902 C C . GLN A 1 259 ? -15.106 -4.288 24.988 1.00 92.38 259 GLN A C 1
ATOM 1904 O O . GLN A 1 259 ? -14.939 -5.432 25.401 1.00 92.38 259 GLN A O 1
ATOM 1909 N N . ILE A 1 260 ? -14.376 -3.748 24.010 1.00 91.12 260 ILE A N 1
ATOM 1910 C CA . ILE A 1 260 ? -13.312 -4.446 23.283 1.00 91.12 260 ILE A CA 1
ATOM 1911 C C . ILE A 1 260 ? -11.972 -3.816 23.648 1.00 91.12 260 ILE A C 1
ATOM 1913 O O . ILE A 1 260 ? -11.715 -2.654 23.316 1.00 91.12 260 ILE A O 1
ATOM 1917 N N . ASP A 1 261 ? -11.115 -4.591 24.307 1.00 87.75 261 ASP A N 1
ATOM 1918 C CA . ASP A 1 261 ? -9.819 -4.149 24.834 1.00 87.75 261 ASP A CA 1
ATOM 1919 C C . ASP A 1 261 ? -8.916 -3.584 23.729 1.00 87.75 261 ASP A C 1
ATOM 1921 O O . ASP A 1 261 ? -8.236 -2.575 23.933 1.00 87.75 261 ASP A O 1
ATOM 1925 N N . ALA A 1 262 ? -8.961 -4.166 22.526 1.00 87.81 262 ALA A N 1
ATOM 1926 C CA . ALA A 1 262 ? -8.191 -3.685 21.382 1.00 87.81 262 ALA A CA 1
ATOM 1927 C C . ALA A 1 262 ? -8.482 -2.215 21.028 1.00 87.81 262 ALA A C 1
ATOM 1929 O O . ALA A 1 262 ? -7.571 -1.480 20.640 1.00 87.81 262 ALA A O 1
ATOM 1930 N N . THR A 1 263 ? -9.719 -1.747 21.227 1.00 90.62 263 THR A N 1
ATOM 1931 C CA . THR A 1 263 ? -10.085 -0.345 20.959 1.00 90.62 263 THR A CA 1
ATOM 1932 C C . THR A 1 263 ? -9.533 0.609 22.023 1.00 90.62 263 THR A C 1
ATOM 1934 O O . THR A 1 263 ? -9.128 1.726 21.700 1.00 90.62 263 THR A O 1
ATOM 1937 N N . VAL A 1 264 ? -9.420 0.154 23.277 1.00 90.50 264 VAL A N 1
ATOM 1938 C CA . VAL A 1 264 ? -8.764 0.899 24.365 1.00 90.50 264 VAL A CA 1
ATOM 1939 C C . VAL A 1 264 ? -7.260 0.993 24.111 1.00 90.50 264 VAL A C 1
ATOM 1941 O O . VAL A 1 264 ? -6.682 2.075 24.203 1.00 90.50 264 VAL A O 1
ATOM 1944 N N . LEU A 1 265 ? -6.624 -0.114 23.715 1.00 89.25 265 LEU A N 1
ATOM 1945 C CA . LEU A 1 265 ? -5.202 -0.134 23.355 1.00 89.25 265 LEU A CA 1
ATOM 1946 C C . LEU A 1 265 ? -4.900 0.794 22.172 1.00 89.25 265 LEU A C 1
ATOM 1948 O O . LEU A 1 265 ? -3.898 1.509 22.203 1.00 89.25 265 LEU A O 1
ATOM 1952 N N . TYR A 1 266 ? -5.785 0.834 21.170 1.00 91.50 266 TYR A N 1
ATOM 1953 C CA . TYR A 1 266 ? -5.698 1.793 20.069 1.00 91.50 266 TYR A CA 1
ATOM 1954 C C . TYR A 1 266 ? -5.791 3.241 20.559 1.00 91.50 266 TYR A C 1
ATOM 1956 O O . TYR A 1 266 ? -4.948 4.067 20.210 1.00 91.50 266 TYR A O 1
ATOM 1964 N N . ALA A 1 267 ? -6.767 3.550 21.418 1.00 90.12 267 ALA A N 1
ATOM 1965 C CA . ALA A 1 267 ? -6.938 4.892 21.971 1.00 90.12 267 ALA A CA 1
ATOM 1966 C C . ALA A 1 267 ? -5.708 5.366 22.770 1.00 90.12 267 ALA A C 1
ATOM 1968 O O . ALA A 1 267 ? -5.360 6.549 22.719 1.00 90.12 267 ALA A O 1
ATOM 1969 N N . LEU A 1 268 ? -5.034 4.445 23.466 1.00 89.19 268 LEU A N 1
ATOM 1970 C CA . LEU A 1 268 ? -3.796 4.700 24.207 1.00 89.19 268 LEU A CA 1
ATOM 1971 C C . LEU A 1 268 ? -2.540 4.713 23.319 1.00 89.19 268 LEU A C 1
ATOM 1973 O O . LEU A 1 268 ? -1.511 5.238 23.741 1.00 89.19 268 LEU A O 1
ATOM 1977 N N . GLY A 1 269 ? -2.604 4.158 22.106 1.00 87.25 269 GLY A N 1
ATOM 1978 C CA . GLY A 1 269 ? -1.441 3.966 21.236 1.00 87.25 269 GLY A CA 1
ATOM 1979 C C . GLY A 1 269 ? -0.450 2.922 21.765 1.00 87.25 269 GLY A C 1
ATOM 1980 O O . GLY A 1 269 ? 0.738 2.991 21.457 1.00 87.25 269 GLY A O 1
ATOM 1981 N N . GLU A 1 270 ? -0.910 1.968 22.578 1.00 86.06 270 GLU A N 1
ATOM 1982 C CA . GLU A 1 270 ? -0.061 1.001 23.286 1.00 86.06 270 GLU A CA 1
ATOM 1983 C C . GLU A 1 270 ? -0.435 -0.435 22.901 1.00 86.06 270 GLU A C 1
ATOM 1985 O O . GLU A 1 270 ? -1.301 -1.056 23.513 1.00 86.06 270 GLU A O 1
ATOM 1990 N N . ARG A 1 271 ? 0.230 -1.008 21.891 1.00 81.00 271 ARG A N 1
ATOM 1991 C CA . ARG A 1 271 ? -0.023 -2.396 21.478 1.00 81.00 271 ARG A CA 1
ATOM 1992 C C . ARG A 1 271 ? 0.567 -3.398 22.479 1.00 81.00 271 ARG A C 1
ATOM 1994 O O . ARG A 1 271 ? 1.704 -3.263 22.922 1.00 81.00 271 ARG A O 1
ATOM 2001 N N . GLY A 1 272 ? -0.209 -4.426 22.833 1.00 73.81 272 GLY A N 1
ATOM 2002 C CA . GLY A 1 272 ? 0.239 -5.534 23.690 1.00 73.81 272 GLY A CA 1
ATOM 2003 C C . GLY A 1 272 ? 0.369 -5.212 25.185 1.00 73.81 272 GLY A C 1
ATOM 2004 O O . GLY A 1 272 ? 0.834 -6.060 25.950 1.00 73.81 272 GLY A O 1
ATOM 2005 N N . LYS A 1 273 ? -0.043 -4.017 25.629 1.00 81.38 273 LYS A N 1
ATOM 2006 C CA . LYS A 1 273 ? -0.134 -3.692 27.056 1.00 81.38 273 LYS A CA 1
ATOM 2007 C C . LYS A 1 273 ? -1.249 -4.506 27.714 1.00 81.38 273 LYS A C 1
ATOM 2009 O O . LYS A 1 273 ? -2.339 -4.650 27.173 1.00 81.38 273 LYS A O 1
ATOM 2014 N N . VAL A 1 274 ? -0.987 -4.993 28.926 1.00 79.12 274 VAL A N 1
ATOM 2015 C CA . VAL A 1 274 ? -2.036 -5.549 29.789 1.00 79.12 274 VAL A CA 1
ATOM 2016 C C . VAL A 1 274 ? -2.834 -4.387 30.376 1.00 79.12 274 VAL A C 1
ATOM 2018 O O . VAL A 1 274 ? -2.281 -3.590 31.138 1.00 79.12 274 VAL A O 1
ATOM 2021 N N . LEU A 1 275 ? -4.115 -4.285 30.019 1.00 78.75 275 LEU A N 1
ATOM 2022 C CA . LEU A 1 275 ? -5.001 -3.242 30.532 1.00 78.75 275 LEU A CA 1
ATOM 2023 C C . LEU A 1 275 ? -5.265 -3.431 32.029 1.00 78.75 275 LEU A C 1
ATOM 2025 O O . LEU A 1 275 ? -5.463 -4.543 32.524 1.00 78.75 275 LEU A O 1
ATOM 2029 N N . SER A 1 276 ? -5.265 -2.322 32.761 1.00 80.94 276 SER A N 1
ATOM 2030 C CA . SER A 1 276 ? -5.642 -2.259 34.170 1.00 80.94 276 SER A CA 1
ATOM 2031 C C . SER A 1 276 ? -7.017 -1.610 34.334 1.00 80.94 276 SER A C 1
ATOM 2033 O O . SER A 1 276 ? -7.495 -0.915 33.445 1.00 80.94 276 SER A O 1
ATOM 2035 N N . SER A 1 277 ? -7.633 -1.726 35.515 1.00 78.50 277 SER A N 1
ATOM 2036 C CA . SER A 1 277 ? -8.906 -1.042 35.815 1.00 78.50 277 SER A CA 1
ATOM 2037 C C . SER A 1 277 ? -8.838 0.490 35.769 1.00 78.50 277 SER A C 1
ATOM 2039 O O . SER A 1 277 ? -9.853 1.136 35.977 1.00 78.50 277 SER A O 1
ATOM 2041 N N . LYS A 1 278 ? -7.648 1.083 35.600 1.00 78.44 278 LYS A N 1
ATOM 2042 C CA . LYS A 1 278 ? -7.488 2.527 35.381 1.00 78.44 278 LYS A CA 1
ATOM 2043 C C . LYS A 1 278 ? -7.526 2.906 33.900 1.00 78.44 278 LYS A C 1
ATOM 2045 O O . LYS A 1 278 ? -7.685 4.084 33.605 1.00 78.44 278 LYS A O 1
ATOM 2050 N N . ASP A 1 279 ? -7.290 1.937 33.019 1.00 70.31 279 ASP A N 1
ATOM 2051 C CA . ASP A 1 279 ? -7.285 2.118 31.569 1.00 70.31 279 ASP A CA 1
ATOM 2052 C C . ASP A 1 279 ? -8.692 1.902 30.962 1.00 70.31 279 ASP A C 1
ATOM 2054 O O . ASP A 1 279 ? -8.948 2.388 29.864 1.00 70.31 279 ASP A O 1
ATOM 2058 N N . LEU A 1 280 ? -9.578 1.188 31.679 1.00 72.62 280 LEU A N 1
ATOM 2059 C CA . LEU A 1 280 ? -10.975 0.872 31.328 1.00 72.62 280 LEU A CA 1
ATOM 2060 C C . LEU A 1 280 ? -11.964 1.879 31.932 1.00 72.62 280 LEU A C 1
ATOM 2062 O O . LEU A 1 280 ? -12.970 2.188 31.257 1.00 72.62 280 LEU A O 1
#

Nearest PDB structures (foldseek):
  4iiw-assembly1_B  TM=5.806E-01  e=4.439E-15  Listeria monocytogenes EGD-e
  4iiw-assembly1_A-5  TM=5.986E-01  e=3.948E-14  Listeria monocytogenes EGD-e
  8yoa-assembly1_A  TM=5.408E-01  e=1.472E-10  Mycobacteroides abscessus
  2r1f-assembly1_A  TM=7.343E-01  e=3.080E-06  Escherichia coli K-12